Protein AF-A0A965U5K7-F1 (afdb_monomer)

pLDDT: mean 74.15, std 24.69, range [25.06, 98.31]

Nearest PDB structures (foldseek):
  1z82-assembly1_B  TM=9.318E-01  e=1.726E-07  Thermotoga maritima MSB8
  1evy-assembly1_A  TM=9.178E-01  e=1.905E-07  Leishmania mexicana
  1n1e-assembly1_B  TM=9.121E-01  e=2.209E-07  Leishmania mexicana
  4yca-assembly1_B  TM=4.362E-01  e=9.830E-01  Staphylococcus aureus

Sequence (199 aa):
MYMKRFILSFAAALMLFGFSVGAALAQEIVVANGTGFTIQRLGLVDSNAGGNAQDLLGNEIGAAAKNVIGIAAGMLDGLDRTNLKGALMSRGTREIARLIAAMGGNEQSAYGLCHLGDYQATVFSPFSHNRRYGEAVIRHETFDKLAEGCYTVKALLDLGNRYDVELPICATVDAVLYHGAHPMEALDALFTRSLKKEF

Foldseek 3Di:
DPPVVPVVVPVVVVVVPDDDDDPFDFAWAWDFDPVFIDGDGDPGDDPPPPDDPQQVNLQRLLVLLLLLLLLVLLLCVLVVNNVCNVVSLVVSLVLSLVLCVLSVTHSCSSVDPVRVVVSCCSNPPPPNLSSNNSNCLSVVHDDDDDRSSLRSLVVVVVSCVVSVGDRLSSVLSCCSPPVVDDNVVSVVCSVVVVVVVVD

Secondary structure (DSSP, 8-state):
--THHHHHHHHHHHHTTT------PPEEEEEEETTEEEEEEE----TT--S----HHHHHHHHHHHHHHHHHHHHHHHTT-GGGHHHHHHHHHHHHHHHHHHTTS-GGGGGSHHHHHHHHHHHH-TT-HHHHHHHHHHHT----S--THHHHHHHHHHHHHHTT---HHHHHHHHHHHS---HHHHHHHHHHHHHTT--

Radius of gyration: 18.77 Å; Cα contacts (8 Å, |Δi|>4): 271; chains: 1; bounding box: 33×50×56 Å

Solvent-accessible surface area (backbone atoms only — not comparable to full-atom values): 11143 Å² total; per-residue (Å²): 131,78,74,71,66,65,65,62,62,54,65,59,54,57,68,74,68,71,74,77,89,65,89,57,60,71,47,75,42,85,45,72,53,104,88,44,66,45,81,42,72,47,74,71,52,70,84,77,64,77,78,87,73,68,55,59,62,10,43,53,52,38,62,50,46,33,29,35,51,3,23,51,32,8,35,29,49,43,67,73,40,59,81,51,43,64,58,48,52,58,51,50,40,52,43,48,16,53,46,24,40,63,73,72,33,47,36,64,36,36,67,30,77,81,38,48,59,54,36,49,42,25,48,67,38,89,81,23,49,22,12,49,42,20,20,25,62,61,65,73,48,90,74,94,69,82,39,67,18,74,43,40,31,59,52,51,52,53,49,24,63,78,56,74,37,83,46,68,68,48,51,42,49,45,33,41,76,75,64,73,42,56,60,69,60,47,50,49,49,54,61,55,56,48,59,64,75,76,102

Mean predicted aligned error: 11.43 Å

Structure (mmCIF, N/CA/C/O backbone):
data_AF-A0A965U5K7-F1
#
_entry.id   AF-A0A965U5K7-F1
#
loop_
_atom_site.group_PDB
_atom_site.id
_atom_site.type_symbol
_atom_site.label_atom_id
_atom_site.label_alt_id
_atom_site.label_comp_id
_atom_site.label_asym_id
_atom_site.label_entity_id
_atom_site.label_seq_id
_atom_site.pdbx_PDB_ins_code
_atom_site.Cartn_x
_atom_site.Cartn_y
_atom_site.Cartn_z
_atom_site.occupancy
_atom_site.B_iso_or_equiv
_atom_site.auth_seq_id
_atom_site.auth_comp_id
_atom_site.auth_asym_id
_atom_site.auth_atom_id
_atom_site.pdbx_PDB_model_num
ATOM 1 N N . MET A 1 1 ? 1.382 -33.843 15.481 1.00 38.59 1 MET A N 1
ATOM 2 C CA . MET A 1 1 ? 0.820 -34.212 16.805 1.00 38.59 1 MET A CA 1
ATOM 3 C C . MET A 1 1 ? 1.479 -33.487 17.997 1.00 38.59 1 MET A C 1
ATOM 5 O O . MET A 1 1 ? 0.908 -33.517 19.076 1.00 38.59 1 MET A O 1
ATOM 9 N N . TYR A 1 2 ? 2.588 -32.749 17.822 1.00 30.09 2 TYR A N 1
ATOM 10 C CA . TYR A 1 2 ? 3.264 -32.014 18.914 1.00 30.09 2 TYR A CA 1
ATOM 11 C C . TYR A 1 2 ? 2.777 -30.568 19.164 1.00 30.09 2 TYR A C 1
ATOM 13 O O . TYR A 1 2 ? 3.004 -30.030 20.239 1.00 30.09 2 TYR A O 1
ATOM 21 N N . MET A 1 3 ? 2.036 -29.951 18.235 1.00 27.53 3 MET A N 1
ATOM 22 C CA . MET A 1 3 ? 1.636 -28.532 18.334 1.00 27.53 3 MET A CA 1
ATOM 23 C C . MET A 1 3 ? 0.327 -28.290 19.115 1.00 27.53 3 MET A C 1
ATOM 25 O O . MET A 1 3 ? 0.066 -27.185 19.576 1.00 27.53 3 MET A O 1
ATOM 29 N N . LYS A 1 4 ? -0.491 -29.335 19.322 1.00 25.06 4 LYS A N 1
ATOM 30 C CA . LYS A 1 4 ? -1.776 -29.237 20.048 1.00 25.06 4 LYS A CA 1
ATOM 31 C C . LYS A 1 4 ? -1.628 -29.194 21.577 1.00 25.06 4 LYS A C 1
ATOM 33 O O . LYS A 1 4 ? -2.575 -28.827 22.261 1.00 25.06 4 LYS A O 1
ATOM 38 N N . ARG A 1 5 ? -0.457 -29.546 22.122 1.00 26.20 5 ARG A N 1
ATOM 39 C CA . ARG A 1 5 ? -0.224 -29.620 23.576 1.00 26.20 5 ARG A CA 1
ATOM 40 C C . ARG A 1 5 ? 0.236 -28.304 24.213 1.00 26.20 5 ARG A C 1
ATOM 42 O O . ARG A 1 5 ? 0.153 -28.186 25.427 1.00 26.20 5 ARG A O 1
ATOM 49 N N . PHE A 1 6 ? 0.659 -27.317 23.422 1.00 31.86 6 PHE A N 1
ATOM 50 C CA . PHE A 1 6 ? 1.151 -26.039 23.954 1.00 31.86 6 PHE A CA 1
ATOM 51 C C . PHE A 1 6 ? 0.028 -25.010 24.179 1.00 31.86 6 PHE A C 1
ATOM 53 O O . PHE A 1 6 ? 0.088 -24.212 25.106 1.00 31.86 6 PHE A O 1
ATOM 60 N N . ILE A 1 7 ? -1.050 -25.085 23.391 1.00 31.95 7 ILE A N 1
ATOM 61 C CA . ILE A 1 7 ? -2.165 -24.122 23.440 1.00 31.95 7 ILE A CA 1
ATOM 62 C C . ILE A 1 7 ? -3.136 -24.424 24.596 1.00 31.95 7 ILE A C 1
ATOM 64 O O . ILE A 1 7 ? -3.673 -23.505 25.209 1.00 31.95 7 ILE A O 1
ATOM 68 N N . LEU A 1 8 ? -3.315 -25.698 24.969 1.00 27.70 8 LEU A N 1
ATOM 69 C CA . LEU A 1 8 ? -4.207 -26.060 26.080 1.00 27.70 8 LEU A CA 1
ATOM 70 C C . LEU A 1 8 ? -3.644 -25.722 27.472 1.00 27.70 8 LEU A C 1
ATOM 72 O O . LEU A 1 8 ? -4.417 -25.622 28.420 1.00 27.70 8 LEU A O 1
ATOM 76 N N . SER A 1 9 ? -2.329 -25.523 27.614 1.00 32.94 9 SER A N 1
ATOM 77 C CA . SER A 1 9 ? -1.718 -25.309 28.933 1.00 32.94 9 SER A CA 1
ATOM 78 C C . SER A 1 9 ? -1.791 -23.857 29.422 1.00 32.94 9 SER A C 1
ATOM 80 O O . SER A 1 9 ? -1.568 -23.614 30.604 1.00 32.94 9 SER A O 1
ATOM 82 N N . PHE A 1 10 ? -2.116 -22.896 28.550 1.00 37.06 10 PHE A N 1
ATOM 83 C CA . PHE A 1 10 ? -2.095 -21.468 28.895 1.00 37.06 10 PHE A CA 1
ATOM 84 C C . PHE A 1 10 ? -3.482 -20.924 29.275 1.00 37.06 10 PHE A C 1
ATOM 86 O O . PHE A 1 10 ? -3.612 -20.147 30.218 1.00 37.06 10 PHE A O 1
ATOM 93 N N . ALA A 1 11 ? -4.545 -21.411 28.625 1.00 33.91 11 ALA A N 1
ATOM 94 C CA . ALA A 1 11 ? -5.924 -21.041 28.963 1.00 33.91 11 ALA A CA 1
ATOM 95 C C . ALA A 1 11 ? -6.362 -21.574 30.343 1.00 33.91 11 ALA A C 1
ATOM 97 O O . ALA A 1 11 ? -7.100 -20.901 31.060 1.00 33.91 11 ALA A O 1
ATOM 98 N N . ALA A 1 12 ? -5.860 -22.748 30.749 1.00 35.12 12 ALA A N 1
ATOM 99 C CA . ALA A 1 12 ? -6.109 -23.310 32.078 1.00 35.12 12 ALA A CA 1
ATOM 100 C C . ALA A 1 12 ? -5.384 -22.537 33.198 1.00 35.12 12 ALA A C 1
ATOM 102 O O . ALA A 1 12 ? -5.884 -22.472 34.318 1.00 35.12 12 ALA A O 1
ATOM 103 N N . ALA A 1 13 ? -4.242 -21.907 32.893 1.00 37.38 13 ALA A N 1
ATOM 104 C CA . ALA A 1 13 ? -3.494 -21.107 33.858 1.00 37.38 13 ALA A CA 1
ATOM 105 C C . ALA A 1 13 ? -4.212 -19.788 34.189 1.00 37.38 13 ALA A C 1
ATOM 107 O O . ALA A 1 13 ? -4.262 -19.411 35.353 1.00 37.38 13 ALA A O 1
ATOM 108 N N . LEU A 1 14 ? -4.844 -19.124 33.212 1.00 36.91 14 LEU A N 1
ATOM 109 C CA . LEU A 1 14 ? -5.557 -17.861 33.459 1.00 36.91 14 LEU A CA 1
ATOM 110 C C . LEU A 1 14 ? -6.829 -18.019 34.310 1.00 36.91 14 LEU A C 1
ATOM 112 O O . LEU A 1 14 ? -7.155 -17.116 35.077 1.00 36.91 14 LEU A O 1
ATOM 116 N N . MET A 1 15 ? -7.528 -19.158 34.228 1.00 38.34 15 MET A N 1
ATOM 117 C CA . MET A 1 15 ? -8.719 -19.400 35.059 1.00 38.34 15 MET A CA 1
ATOM 118 C C . MET A 1 15 ? -8.376 -19.695 36.528 1.00 38.34 15 MET A C 1
ATOM 120 O O . MET A 1 15 ? -9.198 -19.445 37.405 1.00 38.34 15 MET A O 1
ATOM 124 N N . LEU A 1 16 ? -7.161 -20.177 36.815 1.00 35.53 16 LEU A N 1
ATOM 125 C CA . LEU A 1 16 ? -6.699 -20.471 38.178 1.00 35.53 16 LEU A CA 1
ATOM 126 C C . LEU A 1 16 ? -6.324 -19.213 38.989 1.00 35.53 16 LEU A C 1
ATOM 128 O O . LEU A 1 16 ? -6.221 -19.305 40.209 1.00 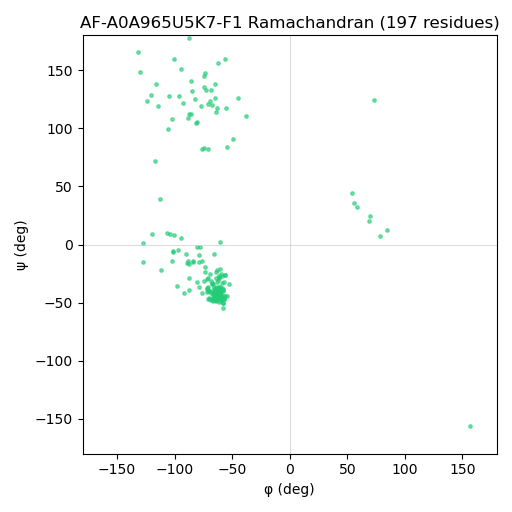35.53 16 LEU A O 1
ATOM 132 N N . PHE A 1 17 ? -6.165 -18.046 38.349 1.00 39.59 17 PHE A N 1
ATOM 133 C CA . PHE A 1 17 ? -5.746 -16.792 39.003 1.00 39.59 17 PHE A CA 1
ATOM 134 C C . PHE A 1 17 ? -6.858 -15.741 39.183 1.00 39.59 17 PHE A C 1
ATOM 136 O O . PHE A 1 17 ? -6.571 -14.618 39.585 1.00 39.59 17 PHE A O 1
ATOM 143 N N . GLY A 1 18 ? -8.128 -16.084 38.945 1.00 29.52 18 GLY A N 1
ATOM 144 C CA . GLY A 1 18 ? -9.259 -15.276 39.429 1.00 29.52 18 GLY A CA 1
ATOM 145 C C . GLY A 1 18 ? -9.467 -13.904 38.768 1.00 29.52 18 GLY A C 1
ATOM 146 O O . GLY A 1 18 ? -10.076 -13.030 39.381 1.00 29.52 18 GLY A O 1
ATOM 147 N N . PHE A 1 19 ? -9.007 -13.693 37.532 1.00 35.12 19 PHE A N 1
ATOM 148 C CA . PHE A 1 19 ? -9.279 -12.447 36.804 1.00 35.12 19 PHE A CA 1
ATOM 149 C C . PHE A 1 19 ? -10.755 -12.355 36.379 1.00 35.12 19 PHE A C 1
ATOM 151 O O . PHE A 1 19 ? -11.262 -13.208 35.649 1.00 35.12 19 PHE A O 1
ATOM 158 N N . SER A 1 20 ? -11.452 -11.308 36.835 1.00 31.72 20 SER A N 1
ATOM 159 C CA . SER A 1 20 ? -12.837 -11.015 36.455 1.00 31.72 20 SER A CA 1
ATOM 160 C C . SER A 1 20 ? -12.914 -10.502 35.015 1.00 31.72 20 SER A C 1
ATOM 162 O O . SER A 1 20 ? -12.167 -9.602 34.634 1.00 31.72 20 SER A O 1
ATOM 164 N N . VAL A 1 21 ? -13.847 -11.042 34.234 1.00 34.78 21 VAL A N 1
ATOM 165 C CA . VAL A 1 21 ? -14.037 -10.741 32.808 1.00 34.78 21 VAL A CA 1
ATOM 166 C C . VAL A 1 21 ? -14.732 -9.382 32.642 1.00 34.78 21 VAL A C 1
ATOM 168 O O . VAL A 1 21 ? -15.946 -9.305 32.480 1.00 34.78 21 VAL A O 1
ATOM 171 N N . GLY A 1 22 ? -13.961 -8.294 32.708 1.00 30.83 22 GLY A N 1
ATOM 172 C CA . GLY A 1 22 ? -14.301 -7.041 32.026 1.00 30.83 22 GLY A CA 1
ATOM 173 C C . GLY A 1 22 ? -14.069 -7.213 30.522 1.00 30.83 22 GLY A C 1
ATOM 174 O O . GLY A 1 22 ? -13.220 -8.014 30.141 1.00 30.83 22 GLY A O 1
ATOM 175 N N . ALA A 1 23 ? -14.857 -6.541 29.677 1.00 32.22 23 ALA A N 1
ATOM 176 C CA . ALA A 1 23 ? -14.958 -6.763 28.228 1.00 32.22 23 ALA A CA 1
ATOM 177 C C . ALA A 1 23 ? -13.608 -6.697 27.481 1.00 32.22 23 ALA A C 1
ATOM 179 O O . ALA A 1 23 ? -13.233 -5.679 26.912 1.00 32.22 23 ALA A O 1
ATOM 180 N N . ALA A 1 24 ? -12.882 -7.806 27.464 1.00 30.53 24 ALA A N 1
ATOM 181 C CA . ALA A 1 24 ? -11.615 -7.923 26.777 1.00 30.53 24 ALA A CA 1
ATOM 182 C C . ALA A 1 24 ? -11.862 -8.285 25.308 1.00 30.53 24 ALA A C 1
ATOM 184 O O . ALA A 1 24 ? -12.331 -9.382 24.990 1.00 30.53 24 ALA A O 1
ATOM 185 N N . LEU A 1 25 ? -11.554 -7.353 24.405 1.00 35.56 25 LEU A N 1
ATOM 186 C CA . LEU A 1 25 ? -11.525 -7.620 22.972 1.00 35.56 25 LEU A CA 1
ATOM 187 C C . LEU A 1 25 ? -10.182 -8.262 22.628 1.00 35.56 25 LEU A C 1
ATOM 189 O O . LEU A 1 25 ? -9.115 -7.749 22.951 1.00 35.56 25 LEU A O 1
ATOM 193 N N . ALA A 1 26 ? -10.235 -9.423 21.991 1.00 37.34 26 ALA A N 1
ATOM 194 C CA . ALA A 1 26 ? -9.045 -10.097 21.511 1.00 37.34 26 ALA A CA 1
ATOM 195 C C . ALA A 1 26 ? -8.558 -9.408 20.223 1.00 37.34 26 ALA A C 1
ATOM 197 O O . ALA A 1 26 ? -9.307 -9.369 19.248 1.00 37.34 26 ALA A O 1
ATOM 198 N N . GLN A 1 27 ? -7.337 -8.864 20.224 1.00 44.91 27 GLN A N 1
ATOM 199 C CA . GLN A 1 27 ? -6.762 -8.155 19.073 1.00 44.91 27 GLN A CA 1
ATOM 200 C C . GLN A 1 27 ? -6.091 -9.136 18.098 1.00 44.91 27 GLN A C 1
ATOM 202 O O . GLN A 1 27 ? -5.463 -10.107 18.520 1.00 44.91 27 GLN A O 1
ATOM 207 N N . GLU A 1 28 ? -6.242 -8.897 16.795 1.00 44.44 28 GLU A N 1
ATOM 208 C CA . GLU A 1 28 ? -5.644 -9.689 15.712 1.00 44.44 28 GLU A CA 1
ATOM 209 C C . GLU A 1 28 ? -4.463 -8.924 15.089 1.00 44.44 28 GLU A C 1
ATOM 211 O O . GLU A 1 28 ? -4.616 -7.770 14.698 1.00 44.44 28 GLU A O 1
ATOM 216 N N . ILE A 1 29 ? -3.297 -9.570 14.985 1.00 47.81 29 ILE A N 1
ATOM 217 C CA . ILE A 1 29 ? -2.052 -9.003 14.442 1.00 47.81 29 ILE A CA 1
ATOM 218 C C . ILE A 1 29 ? -1.653 -9.766 13.183 1.00 47.81 29 ILE A C 1
ATOM 220 O O . ILE A 1 29 ? -1.710 -10.998 13.154 1.00 47.81 29 ILE A O 1
ATOM 224 N N . VAL A 1 30 ? -1.200 -9.048 12.154 1.00 48.22 30 VAL A N 1
ATOM 225 C CA . VAL A 1 30 ? -0.659 -9.643 10.926 1.00 48.22 30 VAL A CA 1
ATOM 226 C C . VAL A 1 30 ? 0.836 -9.895 11.093 1.00 48.22 30 VAL A C 1
ATOM 228 O O . VAL A 1 30 ? 1.640 -8.968 11.060 1.00 48.22 30 VAL A O 1
ATOM 231 N N . VAL A 1 31 ? 1.226 -11.164 11.209 1.00 48.50 31 VAL A N 1
ATOM 232 C CA . VAL A 1 31 ? 2.635 -11.571 11.209 1.00 48.50 31 VAL A CA 1
ATOM 233 C C . VAL A 1 31 ? 2.976 -12.148 9.841 1.00 48.50 31 VAL A C 1
ATOM 235 O O . VAL A 1 31 ? 2.535 -13.248 9.515 1.00 48.50 31 VAL A O 1
ATOM 238 N N . ALA A 1 32 ? 3.758 -11.425 9.039 1.00 41.75 32 ALA A N 1
ATOM 239 C CA . ALA A 1 32 ? 4.332 -11.955 7.803 1.00 41.75 32 ALA A CA 1
ATOM 240 C C . ALA A 1 32 ? 5.637 -12.705 8.115 1.00 41.75 32 ALA A C 1
ATOM 242 O O . ALA A 1 32 ? 6.499 -12.202 8.833 1.00 41.75 32 ALA A O 1
ATOM 243 N N . ASN A 1 33 ? 5.794 -13.914 7.584 1.00 42.31 33 ASN A N 1
ATOM 244 C CA . ASN A 1 33 ? 7.025 -14.695 7.662 1.00 42.31 33 ASN A CA 1
ATOM 245 C C . ASN A 1 33 ? 7.390 -15.246 6.275 1.00 42.31 33 ASN A C 1
ATOM 247 O O . ASN A 1 33 ? 6.583 -15.225 5.351 1.00 42.31 33 ASN A O 1
ATOM 251 N N . GLY A 1 34 ? 8.624 -15.734 6.104 1.00 31.06 34 GLY A N 1
ATOM 252 C CA . GLY A 1 34 ? 9.157 -16.175 4.802 1.00 31.06 34 GLY A CA 1
ATOM 253 C C . GLY A 1 34 ? 8.400 -17.322 4.106 1.00 31.06 34 GLY A C 1
ATOM 254 O O . GLY A 1 34 ? 8.836 -17.771 3.052 1.00 31.06 34 GLY A O 1
ATOM 255 N N . THR A 1 35 ? 7.297 -17.807 4.681 1.00 33.34 35 THR A N 1
ATOM 256 C CA . THR A 1 35 ? 6.426 -18.863 4.147 1.00 33.34 35 THR A CA 1
ATOM 257 C C . THR A 1 35 ? 4.940 -18.472 4.087 1.00 33.34 35 THR A C 1
ATOM 259 O O . THR A 1 35 ? 4.130 -19.299 3.668 1.00 33.34 35 THR A O 1
ATOM 262 N N . GLY A 1 36 ? 4.550 -17.252 4.482 1.00 38.47 36 GLY A N 1
ATOM 263 C CA . GLY A 1 36 ? 3.153 -16.807 4.477 1.00 38.47 36 GLY A CA 1
ATOM 264 C C . GLY A 1 36 ? 2.858 -15.659 5.448 1.00 38.47 36 GLY A C 1
ATOM 265 O O . GLY A 1 36 ? 3.734 -14.885 5.822 1.00 38.47 36 GLY A O 1
ATOM 266 N N . PHE A 1 37 ? 1.598 -15.536 5.865 1.00 42.84 37 PHE A N 1
ATOM 267 C CA . PHE A 1 37 ? 1.209 -14.678 6.982 1.00 42.84 37 PHE A CA 1
ATOM 268 C C . PHE A 1 37 ? 0.333 -15.457 7.961 1.00 42.84 37 PHE A C 1
ATOM 270 O O . PHE A 1 37 ? -0.404 -16.363 7.575 1.00 42.84 37 PHE A O 1
ATOM 277 N N . THR A 1 38 ? 0.425 -15.117 9.242 1.00 41.81 38 THR A N 1
ATOM 278 C CA . THR A 1 38 ? -0.460 -15.634 10.286 1.00 41.81 38 THR A CA 1
ATOM 279 C C . THR A 1 38 ? -1.173 -14.459 10.927 1.00 41.81 38 THR A C 1
ATOM 281 O O . THR A 1 38 ? -0.525 -13.509 11.358 1.00 41.81 38 THR A O 1
ATOM 284 N N . ILE A 1 39 ? -2.501 -14.538 11.008 1.00 47.78 39 ILE A N 1
ATOM 285 C CA . ILE A 1 39 ? -3.275 -13.647 11.867 1.00 47.78 39 ILE A CA 1
ATOM 286 C C . ILE A 1 39 ? -3.204 -14.239 13.273 1.00 47.78 3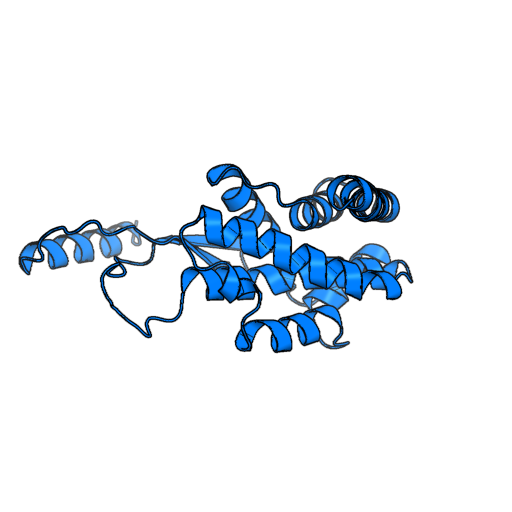9 ILE A C 1
ATOM 288 O O . ILE A 1 39 ? -3.791 -15.289 13.545 1.00 47.78 39 ILE A O 1
ATOM 292 N N . GLN A 1 40 ? -2.405 -13.627 14.144 1.00 46.53 40 GLN A N 1
ATOM 293 C CA . GLN A 1 40 ? -2.266 -14.062 15.528 1.00 46.53 40 GLN A CA 1
ATOM 294 C C . GLN A 1 40 ? -3.177 -13.240 16.424 1.00 46.53 40 GLN A C 1
ATOM 296 O O . GLN A 1 40 ? -3.141 -12.014 16.420 1.00 46.53 40 GLN A O 1
ATOM 301 N N . ARG A 1 41 ? -3.984 -13.940 17.221 1.00 41.59 41 ARG A N 1
ATOM 302 C CA . ARG A 1 41 ? -4.795 -13.325 18.263 1.00 41.59 41 ARG A CA 1
ATOM 303 C C . ARG A 1 41 ? -3.898 -13.077 19.473 1.00 41.59 41 ARG A C 1
ATOM 305 O O . ARG A 1 41 ? -3.527 -14.040 20.148 1.00 41.59 41 ARG A O 1
ATOM 312 N N . LEU A 1 42 ? -3.505 -11.830 19.719 1.00 40.75 42 LEU A N 1
ATOM 313 C CA . LEU A 1 42 ? -2.760 -11.500 20.930 1.00 40.75 42 LEU A CA 1
ATOM 314 C C . LEU A 1 42 ? -3.725 -11.512 22.125 1.00 40.75 42 LEU A C 1
ATOM 316 O O . LEU A 1 42 ? -4.914 -11.205 21.996 1.00 40.75 42 LEU A O 1
ATOM 320 N N . GLY A 1 43 ? -3.222 -11.954 23.278 1.00 39.12 43 GLY A N 1
ATOM 321 C CA . GLY A 1 43 ? -3.990 -12.025 24.519 1.00 39.12 43 GLY A CA 1
ATOM 322 C C . GLY A 1 43 ? -4.597 -10.677 24.917 1.00 39.12 43 GLY A C 1
ATOM 323 O O . GLY A 1 43 ? -4.152 -9.628 24.466 1.00 39.12 43 GLY A O 1
ATOM 324 N N . LEU A 1 44 ? -5.628 -10.757 25.761 1.00 35.94 44 LEU A N 1
ATOM 325 C CA . LEU A 1 44 ? -6.446 -9.658 26.281 1.00 35.94 44 LEU A CA 1
ATOM 326 C C . LEU A 1 44 ? -5.606 -8.400 26.571 1.00 35.94 44 LEU A C 1
ATOM 328 O O . LEU A 1 44 ? -4.813 -8.394 27.511 1.00 35.94 44 LEU A O 1
ATOM 332 N N . VAL A 1 45 ? -5.794 -7.344 25.779 1.00 42.72 45 VAL A N 1
ATOM 333 C CA . VAL A 1 45 ? -5.286 -6.008 26.110 1.00 42.72 45 VAL A CA 1
ATOM 334 C C . VAL A 1 45 ? -6.410 -5.284 26.838 1.00 42.72 45 VAL A C 1
ATOM 336 O O . VAL A 1 45 ? -7.527 -5.188 26.328 1.00 42.72 45 VAL A O 1
ATOM 339 N N . ASP A 1 46 ? -6.137 -4.854 28.068 1.00 39.06 46 ASP A N 1
ATOM 340 C CA . ASP A 1 46 ? -7.115 -4.197 28.931 1.00 39.06 46 ASP A CA 1
ATOM 341 C C . ASP A 1 46 ? -7.550 -2.861 28.309 1.00 39.06 46 ASP A C 1
ATOM 343 O O . ASP A 1 46 ? -6.758 -1.924 28.187 1.00 39.06 46 ASP A O 1
ATOM 347 N N . SER A 1 47 ? -8.821 -2.770 27.915 1.00 42.25 47 SER A N 1
ATOM 348 C CA . SER A 1 47 ? -9.423 -1.563 27.340 1.00 42.25 47 SER A CA 1
ATOM 349 C C . SER A 1 47 ? -9.494 -0.393 28.331 1.00 42.25 47 SER A C 1
ATOM 351 O O . SER A 1 47 ? -9.843 0.715 27.933 1.00 42.25 47 SER A O 1
ATOM 353 N N . ASN A 1 48 ? -9.172 -0.625 29.612 1.00 39.56 48 ASN A N 1
ATOM 354 C CA . ASN A 1 48 ? -9.204 0.374 30.681 1.00 39.56 48 ASN A CA 1
ATOM 355 C C . ASN A 1 48 ? -7.820 0.902 31.099 1.00 39.56 48 ASN A C 1
ATOM 357 O O . ASN A 1 48 ? -7.731 1.648 32.078 1.00 39.56 48 ASN A O 1
ATOM 361 N N . ALA A 1 49 ? -6.741 0.576 30.379 1.00 43.59 49 ALA A N 1
ATOM 362 C CA . ALA A 1 49 ? -5.438 1.200 30.605 1.00 43.59 49 ALA A CA 1
ATOM 363 C C . ALA A 1 49 ? -5.457 2.663 30.116 1.00 43.59 49 ALA A C 1
ATOM 365 O O . ALA A 1 49 ? -5.063 2.986 28.996 1.00 43.59 49 ALA A O 1
ATOM 366 N N . GLY A 1 50 ? -5.971 3.560 30.959 1.00 36.00 50 GLY A N 1
ATOM 367 C CA . GLY A 1 50 ? -5.951 4.997 30.723 1.00 36.00 50 GLY A CA 1
ATOM 368 C C . GLY A 1 50 ? -4.527 5.5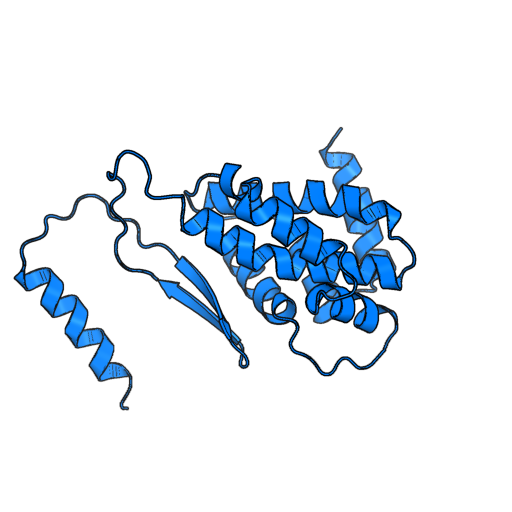00 30.481 1.00 36.00 50 GLY A C 1
ATOM 369 O O . GLY A 1 50 ? -3.691 5.433 31.373 1.00 36.00 50 GLY A O 1
ATOM 370 N N . GLY A 1 51 ? -4.286 6.036 29.282 1.00 39.38 51 GLY A N 1
ATOM 371 C CA . GLY A 1 51 ? -3.060 6.743 28.906 1.00 39.38 51 GLY A CA 1
ATOM 372 C C . GLY A 1 51 ? -1.833 5.842 28.697 1.00 39.38 51 GLY A C 1
ATOM 373 O O . GLY A 1 51 ? -1.375 5.159 29.601 1.00 39.38 51 GLY A O 1
ATOM 374 N N . ASN A 1 52 ? -1.226 5.931 27.510 1.00 38.28 52 ASN A N 1
ATOM 375 C CA . ASN A 1 52 ? 0.114 5.413 27.167 1.00 38.28 52 ASN A CA 1
ATOM 376 C C . ASN A 1 52 ? 0.292 3.911 26.878 1.00 38.28 52 ASN A C 1
ATOM 378 O O . ASN A 1 52 ? 1.417 3.504 26.593 1.00 38.28 52 ASN A O 1
ATOM 382 N N . ALA A 1 53 ? -0.768 3.106 26.798 1.00 46.25 53 ALA A N 1
ATOM 383 C CA . ALA A 1 53 ? -0.733 1.935 25.920 1.00 46.25 53 ALA A CA 1
ATOM 384 C C . ALA A 1 53 ? -0.881 2.451 24.476 1.00 46.25 53 ALA A C 1
ATOM 386 O O . ALA A 1 53 ? -1.993 2.581 23.971 1.00 46.25 53 ALA A O 1
ATOM 387 N N . GLN A 1 54 ? 0.229 2.892 23.867 1.00 59.47 54 GLN A N 1
ATOM 388 C CA . GLN A 1 54 ? 0.280 3.311 22.459 1.00 59.47 54 GLN A CA 1
ATOM 389 C C . GLN A 1 54 ? -0.474 2.292 21.618 1.00 59.47 54 GLN A C 1
ATOM 391 O O . GLN A 1 54 ? -0.182 1.112 21.740 1.00 59.47 54 GLN A O 1
ATOM 396 N N . ASP A 1 55 ? -1.440 2.746 20.823 1.00 72.44 55 ASP A N 1
ATOM 397 C CA . ASP A 1 55 ? -2.326 1.910 20.014 1.00 72.44 55 ASP A CA 1
ATOM 398 C C . ASP A 1 55 ? -1.540 0.869 19.194 1.00 72.44 55 ASP A C 1
ATOM 400 O O . ASP A 1 55 ? -1.063 1.138 18.090 1.00 72.44 55 ASP A O 1
ATOM 404 N N . LEU A 1 56 ? -1.351 -0.314 19.789 1.00 75.81 56 LEU A N 1
ATOM 405 C CA . LEU A 1 56 ? -0.503 -1.377 19.257 1.00 75.81 56 LEU A CA 1
ATOM 406 C C . LEU A 1 56 ? -1.085 -1.893 17.946 1.00 75.81 56 LEU A C 1
ATOM 408 O O . LEU A 1 56 ? -0.351 -2.044 16.975 1.00 75.81 56 LEU A O 1
ATOM 412 N N . LEU A 1 57 ? -2.412 -2.047 17.902 1.00 81.12 57 LEU A N 1
ATOM 413 C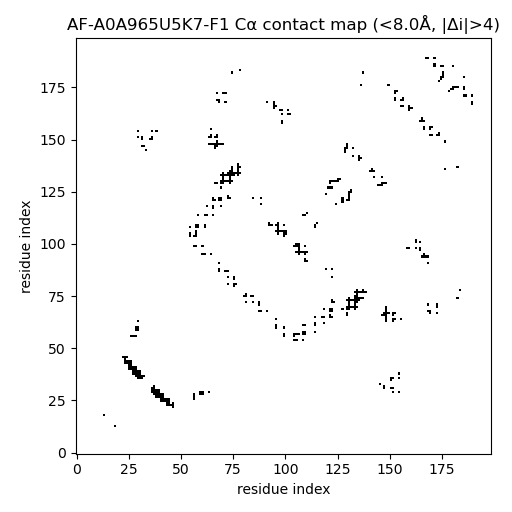 CA . LEU A 1 57 ? -3.146 -2.449 16.710 1.00 81.12 57 LEU A CA 1
ATOM 414 C C . LEU A 1 57 ? -2.889 -1.474 15.563 1.00 81.12 57 LEU A C 1
ATOM 416 O O . LEU A 1 57 ? -2.449 -1.887 14.490 1.00 81.12 57 LEU A O 1
ATOM 420 N N . GLY A 1 58 ? -3.126 -0.177 15.780 1.00 80.94 58 GLY A N 1
ATOM 421 C CA . GLY A 1 58 ? -2.901 0.820 14.738 1.00 80.94 58 GLY A CA 1
ATOM 422 C C . GLY A 1 58 ? -1.443 0.877 14.288 1.00 80.94 58 GLY A C 1
ATOM 423 O O . GLY A 1 58 ? -1.167 1.013 13.094 1.00 80.94 58 GLY A O 1
ATOM 424 N N . ASN A 1 59 ? -0.506 0.699 15.220 1.00 80.88 59 ASN A N 1
ATOM 425 C CA . ASN A 1 59 ? 0.914 0.669 14.904 1.00 80.88 59 ASN A CA 1
ATOM 426 C C . ASN A 1 59 ? 1.320 -0.540 14.055 1.00 80.88 59 ASN A C 1
ATOM 428 O O . ASN A 1 59 ? 2.057 -0.383 13.086 1.00 80.88 59 ASN A O 1
ATOM 432 N N . GLU A 1 60 ? 0.855 -1.740 14.379 1.00 81.19 60 GLU A N 1
ATOM 433 C CA . GLU A 1 60 ? 1.221 -2.952 13.643 1.00 81.19 60 GLU A CA 1
ATOM 434 C C . GLU A 1 60 ? 0.568 -3.001 12.264 1.00 81.19 60 GLU A C 1
ATOM 436 O O . GLU A 1 60 ? 1.234 -3.327 11.278 1.00 81.19 60 GLU A O 1
ATOM 441 N N . ILE A 1 61 ? -0.703 -2.599 12.163 1.00 84.44 61 ILE A N 1
ATOM 442 C CA . ILE A 1 61 ? -1.391 -2.484 10.875 1.00 84.44 61 ILE A CA 1
ATOM 443 C C . ILE A 1 61 ? -0.708 -1.427 9.997 1.00 84.44 61 ILE A C 1
ATOM 445 O O . ILE A 1 61 ? -0.441 -1.694 8.825 1.00 84.44 61 ILE A O 1
ATOM 449 N N . GLY A 1 62 ? -0.355 -0.263 10.555 1.00 84.62 62 GLY A N 1
ATOM 450 C CA . GLY A 1 62 ? 0.398 0.776 9.847 1.00 84.62 62 GLY A CA 1
ATOM 451 C C . GLY A 1 62 ? 1.768 0.293 9.359 1.00 84.62 62 GLY A C 1
ATOM 452 O O . GLY A 1 62 ? 2.103 0.448 8.178 1.00 84.62 62 GLY A O 1
ATOM 453 N N . ALA A 1 63 ? 2.531 -0.362 10.240 1.00 83.44 63 ALA A N 1
ATOM 454 C CA . ALA A 1 63 ? 3.852 -0.904 9.929 1.00 83.44 63 ALA A CA 1
ATOM 455 C C . ALA A 1 63 ? 3.800 -1.985 8.847 1.00 83.44 63 ALA A C 1
ATOM 457 O O . ALA A 1 63 ? 4.658 -2.003 7.968 1.00 83.44 63 ALA A O 1
ATOM 458 N N . ALA A 1 64 ? 2.804 -2.869 8.882 1.00 83.81 64 ALA A N 1
ATOM 459 C CA . ALA A 1 64 ? 2.622 -3.883 7.854 1.00 83.81 64 ALA A CA 1
ATOM 460 C C . ALA A 1 64 ? 2.206 -3.231 6.526 1.00 83.81 64 ALA A C 1
ATOM 462 O O . ALA A 1 64 ? 2.806 -3.479 5.476 1.00 83.81 64 ALA A O 1
ATOM 463 N N . ALA A 1 65 ? 1.218 -2.337 6.560 1.00 89.38 65 ALA A N 1
ATOM 464 C CA . ALA A 1 65 ? 0.670 -1.731 5.358 1.00 89.38 65 ALA A CA 1
ATOM 465 C C . ALA A 1 65 ? 1.675 -0.895 4.566 1.00 89.38 65 ALA A C 1
ATOM 467 O O . ALA A 1 65 ? 1.607 -0.894 3.335 1.00 89.38 65 ALA A O 1
ATOM 468 N N . LYS A 1 66 ? 2.663 -0.262 5.219 1.00 89.44 66 LYS A N 1
ATOM 469 C CA . LYS A 1 66 ? 3.724 0.485 4.519 1.00 89.44 66 LYS A CA 1
ATOM 470 C C . LYS A 1 66 ? 4.414 -0.350 3.438 1.00 89.44 66 LYS A C 1
ATOM 472 O O . LYS A 1 66 ? 4.775 0.186 2.394 1.00 89.44 66 LYS A O 1
ATOM 477 N N . ASN A 1 67 ? 4.558 -1.659 3.656 1.00 90.50 67 ASN A N 1
ATOM 478 C CA . ASN A 1 67 ? 5.203 -2.564 2.711 1.00 90.50 67 ASN A CA 1
ATOM 479 C C . ASN A 1 67 ? 4.388 -2.701 1.418 1.00 90.50 67 ASN A C 1
ATOM 481 O O . ASN A 1 67 ? 4.951 -2.621 0.329 1.00 90.50 67 ASN A O 1
ATOM 485 N N . VAL A 1 68 ? 3.062 -2.830 1.518 1.00 94.75 68 VAL A N 1
ATOM 486 C CA . VAL A 1 68 ? 2.159 -2.894 0.352 1.00 94.75 68 VAL A CA 1
ATOM 487 C C . VAL A 1 68 ? 2.168 -1.572 -0.412 1.00 94.75 68 VAL A C 1
ATOM 489 O O . VAL A 1 68 ? 2.266 -1.552 -1.638 1.00 94.75 68 VAL A O 1
ATOM 492 N N . ILE A 1 69 ? 2.153 -0.454 0.313 1.00 95.44 69 ILE A N 1
ATOM 493 C CA . ILE A 1 69 ? 2.225 0.884 -0.285 1.00 95.44 69 ILE A CA 1
ATOM 494 C C . ILE A 1 69 ? 3.589 1.109 -0.951 1.00 95.44 69 ILE A C 1
ATOM 496 O O . ILE A 1 69 ? 3.666 1.721 -2.013 1.00 95.44 69 ILE A O 1
ATOM 500 N N . GLY A 1 70 ? 4.657 0.540 -0.388 1.00 95.94 70 GLY A N 1
ATOM 501 C CA . GLY A 1 70 ? 5.972 0.459 -1.013 1.00 95.94 70 GLY A CA 1
ATOM 502 C C . GLY A 1 70 ? 5.929 -0.239 -2.368 1.00 95.94 70 GLY A C 1
ATOM 503 O O . GLY A 1 70 ? 6.453 0.305 -3.334 1.00 95.94 70 GLY A O 1
ATOM 504 N N . ILE A 1 71 ? 5.260 -1.393 -2.470 1.00 98.06 71 ILE A N 1
ATOM 505 C CA . ILE A 1 71 ? 5.079 -2.096 -3.752 1.00 98.06 71 ILE A CA 1
ATOM 506 C C . ILE A 1 71 ? 4.335 -1.210 -4.754 1.00 98.06 71 ILE A C 1
ATOM 508 O O . ILE A 1 71 ? 4.818 -1.029 -5.869 1.00 98.06 71 ILE A O 1
ATOM 512 N N . ALA A 1 72 ? 3.217 -0.597 -4.356 1.00 97.81 72 ALA A N 1
ATOM 513 C CA . ALA A 1 72 ? 2.481 0.323 -5.226 1.00 97.81 72 ALA A CA 1
ATOM 514 C C . ALA A 1 72 ? 3.357 1.501 -5.698 1.00 97.81 72 ALA A C 1
ATOM 516 O O . ALA A 1 72 ? 3.318 1.887 -6.865 1.00 97.81 72 ALA A O 1
ATOM 517 N N . ALA A 1 73 ? 4.197 2.047 -4.814 1.00 97.81 73 ALA A N 1
ATOM 518 C CA . ALA A 1 73 ? 5.140 3.108 -5.152 1.00 97.81 73 ALA A CA 1
ATOM 519 C C . ALA A 1 73 ? 6.207 2.637 -6.150 1.00 97.81 73 ALA A C 1
ATOM 521 O O . ALA A 1 73 ? 6.575 3.382 -7.054 1.00 97.81 73 ALA A O 1
ATOM 522 N N . GLY A 1 74 ? 6.680 1.402 -6.000 1.00 98.06 74 GLY A N 1
ATOM 523 C CA . GLY A 1 74 ? 7.561 0.744 -6.956 1.00 98.06 74 GLY A C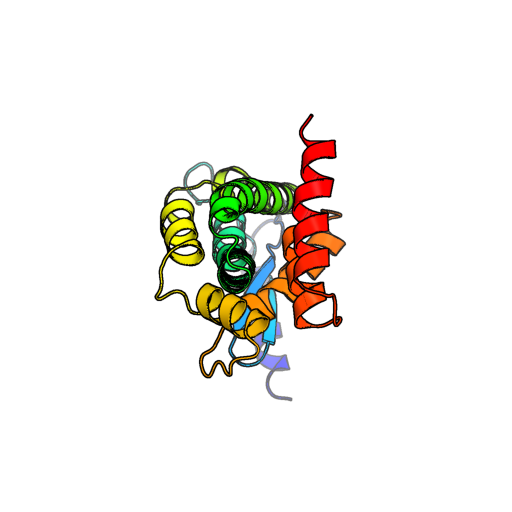A 1
ATOM 524 C C . GLY A 1 74 ? 6.934 0.593 -8.331 1.00 98.06 74 GLY A C 1
ATOM 525 O O . GLY A 1 74 ? 7.560 0.913 -9.335 1.00 98.06 74 GLY A O 1
ATOM 526 N N . MET A 1 75 ? 5.671 0.169 -8.380 1.00 98.31 75 MET A N 1
ATOM 527 C CA . MET A 1 75 ? 4.950 0.043 -9.643 1.00 98.31 75 MET A CA 1
ATOM 528 C C . MET A 1 75 ? 4.829 1.395 -10.362 1.00 98.31 75 MET A C 1
ATOM 530 O O . MET A 1 75 ? 4.987 1.473 -11.577 1.00 98.31 75 MET A O 1
ATOM 534 N N . LEU A 1 76 ? 4.618 2.485 -9.616 1.00 98.00 76 LEU A N 1
ATOM 535 C CA . LEU A 1 76 ? 4.650 3.832 -10.187 1.00 98.00 76 LEU A CA 1
ATOM 536 C C . LEU A 1 76 ? 6.026 4.202 -10.752 1.00 98.00 76 LEU A C 1
ATOM 538 O O . LEU A 1 76 ? 6.075 4.820 -11.810 1.00 98.00 76 LEU A O 1
ATOM 542 N N . ASP A 1 77 ? 7.123 3.825 -10.090 1.00 97.88 77 ASP A N 1
ATOM 543 C CA . ASP A 1 77 ? 8.475 4.059 -10.622 1.00 97.88 77 ASP A CA 1
ATOM 544 C C . ASP A 1 77 ? 8.735 3.262 -11.898 1.00 97.88 77 ASP A C 1
ATOM 546 O O . ASP A 1 77 ? 9.294 3.795 -12.849 1.00 97.88 77 ASP A O 1
ATOM 550 N N . GLY A 1 78 ? 8.309 1.999 -11.945 1.00 97.25 78 GLY A N 1
ATOM 551 C CA . GLY A 1 78 ? 8.474 1.166 -13.136 1.00 97.25 78 GLY A CA 1
ATOM 552 C C . GLY A 1 78 ? 7.695 1.682 -14.351 1.00 97.25 78 GLY A C 1
ATOM 553 O O . GLY A 1 78 ? 8.069 1.380 -15.478 1.00 97.25 78 GLY A O 1
ATOM 554 N N . LEU A 1 79 ? 6.635 2.466 -14.121 1.00 96.69 79 LEU A N 1
ATOM 555 C CA . LEU A 1 79 ? 5.840 3.142 -15.153 1.00 96.69 79 LEU A CA 1
ATOM 556 C C . LEU A 1 79 ? 6.289 4.589 -15.430 1.00 96.69 79 LEU A C 1
ATOM 558 O O . LEU A 1 79 ? 5.590 5.299 -16.151 1.00 96.69 79 LEU A O 1
ATOM 562 N N . ASP A 1 80 ? 7.385 5.053 -14.823 1.00 96.44 80 ASP A N 1
ATOM 563 C CA . ASP A 1 80 ? 7.869 6.439 -14.900 1.00 96.44 80 ASP A CA 1
ATOM 564 C C . ASP A 1 80 ? 6.847 7.493 -14.407 1.00 96.44 80 ASP A C 1
ATOM 566 O O . ASP A 1 80 ? 6.805 8.637 -14.863 1.00 96.44 80 ASP A O 1
ATOM 570 N N . ARG A 1 81 ? 6.010 7.129 -13.424 1.00 95.38 81 ARG A N 1
ATOM 571 C CA . ARG A 1 81 ? 4.951 7.973 -12.828 1.00 95.38 81 ARG A CA 1
ATOM 572 C C . ARG A 1 81 ? 5.232 8.347 -11.373 1.00 95.38 81 ARG A C 1
ATOM 574 O O . ARG A 1 81 ? 4.335 8.388 -10.526 1.00 95.38 81 ARG A O 1
ATOM 581 N N . THR A 1 82 ? 6.490 8.641 -11.055 1.00 93.69 82 THR A N 1
ATOM 582 C CA . THR A 1 82 ? 6.943 8.966 -9.690 1.00 93.69 82 THR A CA 1
ATOM 583 C C . THR A 1 82 ? 6.222 10.185 -9.090 1.00 93.69 82 THR A C 1
ATOM 585 O O . THR A 1 82 ? 6.040 10.259 -7.874 1.00 93.69 82 THR A O 1
ATOM 588 N N . ASN A 1 83 ? 5.731 11.115 -9.917 1.00 93.38 83 ASN A N 1
ATOM 589 C CA . ASN A 1 83 ? 4.927 12.265 -9.481 1.00 93.38 83 ASN A CA 1
ATOM 590 C C . ASN A 1 83 ? 3.620 11.868 -8.763 1.00 93.38 83 ASN A C 1
ATOM 592 O O . ASN A 1 83 ? 3.129 12.629 -7.929 1.00 93.38 83 ASN A O 1
ATOM 596 N N . LEU A 1 84 ? 3.075 10.674 -9.023 1.00 94.88 84 LEU A N 1
ATOM 597 C CA . LEU A 1 84 ? 1.863 10.177 -8.362 1.00 94.88 84 LEU A CA 1
ATOM 598 C C . LEU A 1 84 ? 2.116 9.632 -6.948 1.00 94.88 84 LEU A C 1
ATOM 600 O O . LEU A 1 84 ? 1.160 9.399 -6.208 1.00 94.88 84 LEU A O 1
ATOM 604 N N . LYS A 1 85 ? 3.375 9.474 -6.518 1.00 94.12 85 LYS A N 1
ATOM 605 C CA . LYS A 1 85 ? 3.695 8.935 -5.185 1.00 94.12 85 LYS A CA 1
ATOM 606 C C . LYS A 1 85 ? 3.196 9.794 -4.031 1.00 94.12 85 LYS A C 1
ATOM 608 O O . LYS A 1 85 ? 2.825 9.248 -2.998 1.00 94.12 85 LYS A O 1
ATOM 613 N N . GLY A 1 86 ? 3.151 11.117 -4.192 1.00 90.94 86 GLY A N 1
ATOM 614 C CA . GLY A 1 86 ? 2.573 12.002 -3.175 1.00 90.94 86 GLY A CA 1
ATOM 615 C C . GLY A 1 86 ? 1.081 11.721 -2.959 1.00 90.94 86 GLY A C 1
ATOM 616 O O . GLY A 1 86 ? 0.631 11.568 -1.823 1.00 90.94 86 GLY A O 1
ATOM 617 N N . ALA A 1 87 ? 0.334 11.560 -4.056 1.00 92.00 87 ALA A N 1
ATOM 618 C CA . ALA A 1 87 ? -1.077 11.183 -4.010 1.00 92.00 87 ALA A CA 1
ATOM 619 C C . ALA A 1 87 ? -1.269 9.760 -3.459 1.00 92.00 87 ALA A C 1
ATOM 621 O O . ALA A 1 87 ? -2.164 9.540 -2.645 1.00 92.00 87 ALA A O 1
ATOM 622 N N . LEU A 1 88 ? -0.405 8.813 -3.850 1.00 93.69 88 LEU A N 1
ATOM 623 C CA . LEU A 1 88 ? -0.397 7.456 -3.299 1.00 93.69 88 LEU A CA 1
ATOM 624 C C . LEU A 1 88 ? -0.221 7.473 -1.780 1.00 93.69 88 LEU A C 1
ATOM 626 O O . LEU A 1 88 ? -0.965 6.798 -1.082 1.00 93.69 88 LEU A O 1
ATOM 630 N N . MET A 1 89 ? 0.737 8.253 -1.275 1.00 89.75 89 MET A N 1
ATOM 631 C CA . MET A 1 89 ? 1.046 8.334 0.150 1.00 89.75 89 MET A CA 1
ATOM 632 C C . MET A 1 89 ? -0.158 8.848 0.945 1.00 89.75 89 MET A C 1
ATOM 634 O O . MET A 1 89 ? -0.578 8.207 1.900 1.00 89.75 89 MET A O 1
ATOM 638 N N . SER A 1 90 ? -0.770 9.952 0.504 1.00 88.69 90 SER A N 1
ATOM 639 C CA . SER A 1 90 ? -1.955 10.517 1.161 1.00 88.69 90 SER A CA 1
ATOM 640 C C . SER A 1 90 ? -3.141 9.541 1.169 1.00 88.69 90 SER A C 1
ATOM 642 O O . SER A 1 90 ? -3.772 9.326 2.208 1.00 88.69 90 SER A O 1
ATOM 644 N N . ARG A 1 91 ? -3.420 8.901 0.027 1.00 90.94 91 ARG A N 1
ATOM 645 C CA . ARG A 1 91 ? -4.536 7.954 -0.113 1.00 90.94 91 ARG A CA 1
ATOM 646 C C . ARG A 1 91 ? -4.294 6.659 0.650 1.00 90.94 91 ARG A C 1
ATOM 648 O O . ARG A 1 91 ? -5.211 6.165 1.298 1.00 90.94 91 ARG A O 1
ATOM 655 N N . GLY A 1 92 ? -3.063 6.155 0.614 1.00 92.56 92 GLY A N 1
ATOM 656 C CA . GLY A 1 92 ? -2.617 4.980 1.353 1.00 92.56 92 GLY A CA 1
ATOM 657 C C . GLY A 1 92 ? -2.819 5.158 2.846 1.00 92.56 92 GLY A C 1
ATOM 658 O O . GLY A 1 92 ? -3.465 4.326 3.474 1.00 92.56 92 GLY A O 1
ATOM 659 N N . THR A 1 93 ? -2.363 6.275 3.414 1.00 90.25 93 THR A N 1
ATOM 660 C CA . THR A 1 93 ? -2.560 6.536 4.842 1.00 90.25 93 THR A CA 1
ATOM 661 C C . THR A 1 93 ? -4.042 6.597 5.206 1.00 90.25 93 THR A C 1
ATOM 663 O O . THR A 1 93 ? -4.446 6.004 6.203 1.00 90.25 93 THR A O 1
ATOM 666 N N . ARG A 1 94 ? -4.881 7.230 4.376 1.00 91.56 94 ARG A N 1
ATOM 667 C CA . ARG A 1 94 ? -6.332 7.295 4.612 1.00 91.56 94 ARG A CA 1
ATOM 668 C C . ARG A 1 94 ? -7.014 5.928 4.530 1.00 91.56 94 ARG A C 1
ATOM 670 O O . ARG A 1 94 ? -7.920 5.651 5.309 1.00 91.56 94 ARG A O 1
ATOM 677 N N . GLU A 1 95 ? -6.612 5.091 3.581 1.00 92.81 95 GLU A N 1
ATOM 678 C CA . GLU A 1 95 ? -7.114 3.723 3.432 1.00 92.81 95 GLU A CA 1
ATOM 679 C C . GLU A 1 95 ? -6.836 2.889 4.687 1.00 92.81 95 GLU A C 1
ATOM 681 O O . GLU A 1 95 ? -7.747 2.265 5.230 1.00 92.81 95 GLU A O 1
ATOM 686 N N . ILE A 1 96 ? -5.609 2.971 5.200 1.00 92.44 96 ILE A N 1
ATOM 687 C CA . ILE A 1 96 ? -5.183 2.244 6.398 1.00 92.44 96 ILE A CA 1
ATOM 688 C C . ILE A 1 96 ? -5.806 2.818 7.672 1.00 92.44 96 ILE A C 1
ATOM 690 O O . ILE A 1 96 ? -6.230 2.057 8.537 1.00 92.44 96 ILE A O 1
ATOM 694 N N . ALA A 1 97 ? -5.952 4.139 7.766 1.00 91.88 97 ALA A N 1
ATOM 695 C CA . ALA A 1 97 ? -6.649 4.799 8.867 1.00 91.88 97 ALA A CA 1
ATOM 696 C C . ALA A 1 97 ? -8.091 4.283 9.030 1.00 91.88 97 ALA A C 1
ATOM 698 O O . ALA A 1 97 ? -8.499 3.949 10.142 1.00 91.88 97 ALA A O 1
ATOM 699 N N . ARG A 1 98 ? -8.838 4.130 7.922 1.00 94.31 98 ARG A N 1
ATOM 700 C CA . ARG A 1 98 ? -10.201 3.565 7.948 1.00 94.31 98 ARG A CA 1
ATOM 701 C C . ARG A 1 98 ? -10.227 2.122 8.441 1.00 94.31 98 ARG A C 1
ATOM 703 O O . ARG A 1 98 ? -11.129 1.764 9.190 1.00 94.31 98 ARG A O 1
ATOM 710 N N . LEU A 1 99 ? -9.254 1.310 8.026 1.00 89.88 99 LEU A N 1
ATOM 711 C CA . LEU A 1 99 ? -9.145 -0.072 8.489 1.00 89.88 99 LEU A CA 1
ATOM 712 C C . LEU A 1 99 ? -8.880 -0.126 9.996 1.00 89.88 99 LEU A C 1
ATOM 714 O O . LEU A 1 99 ? -9.582 -0.830 10.712 1.00 89.88 99 LEU A O 1
ATOM 718 N N . ILE A 1 100 ? -7.922 0.666 10.483 1.00 88.31 100 ILE A N 1
ATOM 719 C CA . ILE A 1 100 ? -7.587 0.742 11.910 1.00 88.31 100 ILE A CA 1
ATOM 720 C C . ILE A 1 100 ? -8.809 1.164 12.733 1.00 88.31 100 ILE A C 1
ATOM 722 O O . ILE A 1 100 ? -9.116 0.513 13.730 1.00 88.31 100 ILE A O 1
ATOM 726 N N . ALA A 1 101 ? -9.543 2.191 12.292 1.00 88.88 101 ALA A N 1
ATOM 727 C CA . ALA A 1 101 ? -10.774 2.625 12.953 1.00 88.88 101 ALA A CA 1
ATOM 728 C C . ALA A 1 101 ? -11.832 1.512 13.005 1.00 88.88 101 ALA A C 1
ATOM 730 O O . ALA A 1 101 ? -12.409 1.259 14.062 1.00 88.88 101 ALA A O 1
ATOM 731 N N . ALA A 1 102 ? -12.067 0.814 11.888 1.00 86.62 102 ALA A N 1
ATOM 732 C CA . ALA A 1 102 ? -13.037 -0.281 11.825 1.00 86.62 102 ALA A CA 1
ATOM 733 C C . ALA A 1 102 ? -12.651 -1.471 12.723 1.00 86.62 102 ALA A C 1
ATOM 735 O O . ALA A 1 102 ? -13.520 -2.163 13.250 1.00 86.62 102 ALA A O 1
ATOM 736 N N . MET A 1 103 ? -11.351 -1.674 12.947 1.00 84.25 103 MET A N 1
ATOM 737 C CA . MET A 1 103 ? -10.804 -2.679 13.861 1.00 84.25 103 MET A CA 1
ATOM 738 C C . MET A 1 103 ? -10.822 -2.246 15.340 1.00 84.25 103 MET A C 1
ATOM 740 O O . MET A 1 103 ? -10.432 -3.027 16.208 1.00 84.25 103 MET A O 1
ATOM 744 N N . GLY A 1 104 ? -11.280 -1.025 15.643 1.00 81.88 104 GLY A N 1
ATOM 745 C CA . GLY A 1 104 ? -11.345 -0.471 16.999 1.00 81.88 104 GLY A CA 1
ATOM 746 C C . GLY A 1 104 ? -10.046 0.177 17.494 1.00 81.88 104 GLY A C 1
ATOM 747 O O . GLY A 1 104 ? -9.927 0.444 18.688 1.00 81.88 104 GLY A O 1
ATOM 748 N N . GLY A 1 105 ? -9.075 0.414 16.606 1.00 84.00 105 GLY A N 1
ATOM 749 C CA . GLY A 1 105 ? -7.851 1.162 16.902 1.00 84.00 105 GLY A CA 1
ATOM 750 C C . GLY A 1 105 ? -8.002 2.673 16.708 1.00 84.00 105 GLY A C 1
ATOM 751 O O . GLY A 1 105 ? -9.040 3.178 16.275 1.00 84.00 105 GLY A O 1
ATOM 752 N N . ASN A 1 106 ? -6.934 3.413 16.999 1.00 84.56 106 ASN A N 1
ATOM 753 C CA . ASN A 1 106 ? -6.860 4.851 16.770 1.00 84.56 106 ASN A CA 1
ATOM 754 C C . ASN A 1 106 ? -6.375 5.131 15.341 1.00 84.56 106 ASN A C 1
ATOM 756 O O . ASN A 1 106 ? -5.212 4.920 15.006 1.00 84.56 106 ASN A O 1
ATOM 760 N N . GLU A 1 107 ? -7.242 5.686 14.494 1.00 88.00 107 GLU A N 1
ATOM 761 C CA . GLU A 1 107 ? -6.893 6.035 13.111 1.00 88.00 107 GLU A CA 1
ATOM 762 C C . GLU A 1 107 ? -5.690 6.985 12.987 1.00 88.00 107 GLU A C 1
ATOM 764 O O . GLU A 1 107 ? -4.972 6.946 11.985 1.00 88.00 107 GLU A O 1
ATOM 769 N N . GLN A 1 108 ? -5.417 7.800 14.016 1.00 86.25 108 GLN A N 1
ATOM 770 C CA . GLN A 1 108 ? -4.253 8.689 14.050 1.00 86.25 108 GLN A CA 1
ATOM 771 C C . GLN A 1 108 ? -2.932 7.916 14.041 1.00 86.25 108 GLN A C 1
ATOM 773 O O . GLN A 1 108 ? -1.917 8.456 13.602 1.00 86.25 108 GLN A O 1
ATOM 778 N N . SER A 1 109 ? -2.936 6.647 14.453 1.00 82.38 109 SER A N 1
ATOM 779 C CA . SER A 1 109 ? -1.767 5.768 14.403 1.00 82.38 109 SER A CA 1
ATOM 780 C C . SER A 1 109 ? -1.273 5.548 12.975 1.00 82.38 109 SER A C 1
ATOM 782 O O . SER A 1 109 ? -0.067 5.450 12.769 1.00 82.38 109 SER A O 1
ATOM 784 N N . ALA A 1 110 ? -2.153 5.604 11.965 1.00 83.25 110 ALA A N 1
ATOM 785 C CA . ALA A 1 110 ? -1.738 5.583 10.558 1.00 83.25 110 ALA A CA 1
ATOM 786 C C . ALA A 1 110 ? -0.846 6.785 10.183 1.00 83.25 110 ALA A C 1
ATOM 788 O O . ALA A 1 110 ? -0.019 6.686 9.279 1.00 83.25 110 ALA A O 1
ATOM 789 N N . TYR A 1 111 ? -1.008 7.913 10.882 1.00 77.12 111 TYR A N 1
ATOM 790 C CA . TYR A 1 111 ? -0.303 9.178 10.647 1.00 77.12 111 TYR A CA 1
ATOM 791 C C . TYR A 1 111 ? 0.854 9.422 11.634 1.00 77.12 111 TYR A C 1
ATOM 793 O O . TYR A 1 111 ? 1.588 10.400 11.491 1.00 77.12 111 TYR A O 1
ATOM 801 N N . GLY A 1 112 ? 1.009 8.569 12.652 1.00 67.12 112 GLY A N 1
ATOM 802 C CA . GLY A 1 112 ? 1.966 8.749 13.743 1.00 67.12 112 GLY A CA 1
ATOM 803 C C . GLY A 1 112 ? 3.439 8.759 13.306 1.00 67.12 112 GLY A C 1
ATOM 804 O O . GLY A 1 112 ? 3.818 8.194 12.280 1.00 67.12 112 GLY A O 1
ATOM 805 N N . LEU A 1 113 ? 4.291 9.385 14.130 1.00 43.78 113 LEU A N 1
ATOM 806 C CA . LEU A 1 113 ? 5.703 9.700 13.839 1.00 43.78 113 LEU A CA 1
ATOM 807 C C . LEU A 1 113 ? 6.592 8.481 13.527 1.00 43.78 113 LEU A C 1
ATOM 809 O O . LEU A 1 113 ? 7.487 8.599 12.692 1.00 43.78 113 LEU A O 1
ATOM 813 N N . CYS A 1 114 ? 6.343 7.317 14.142 1.00 48.72 114 CYS A N 1
ATOM 814 C CA . CYS A 1 114 ? 7.067 6.081 13.808 1.00 48.72 114 CYS A CA 1
ATOM 815 C C . CYS A 1 114 ? 6.711 5.550 12.414 1.00 48.72 114 CYS A C 1
ATOM 817 O O . CYS A 1 114 ? 7.537 4.887 11.797 1.00 48.72 114 CYS A O 1
ATOM 819 N N . HIS A 1 115 ? 5.523 5.879 11.899 1.00 57.69 115 HIS A N 1
ATOM 820 C CA . HIS A 1 115 ? 5.082 5.447 10.579 1.00 57.69 115 HIS A CA 1
ATOM 821 C C . HIS A 1 115 ? 5.448 6.458 9.519 1.00 57.69 115 HIS A C 1
ATOM 823 O O . HIS A 1 115 ? 5.959 6.040 8.502 1.00 57.69 115 HIS A O 1
ATOM 829 N N . LEU A 1 116 ? 5.306 7.769 9.724 1.00 66.62 116 LEU A N 1
ATOM 830 C CA . LEU A 1 116 ? 5.530 8.720 8.626 1.00 66.62 116 LEU A CA 1
ATOM 831 C C . LEU A 1 116 ? 6.967 8.676 8.067 1.00 66.62 116 LEU A C 1
ATOM 833 O O . LEU A 1 116 ? 7.147 8.673 6.849 1.00 66.62 116 LEU A O 1
ATOM 837 N N . GLY A 1 117 ? 7.978 8.565 8.940 1.00 71.38 117 GLY A N 1
ATOM 838 C CA . GLY A 1 117 ? 9.383 8.437 8.532 1.00 71.38 117 GLY A CA 1
ATOM 839 C C . GLY A 1 117 ? 9.672 7.123 7.801 1.00 71.38 117 GLY A C 1
ATOM 840 O O . GLY A 1 117 ? 10.220 7.125 6.699 1.00 71.38 117 GLY A O 1
ATOM 841 N N . ASP A 1 118 ? 9.232 6.001 8.369 1.00 74.50 118 ASP A N 1
ATOM 842 C CA . ASP A 1 118 ? 9.398 4.670 7.781 1.00 74.50 118 ASP A CA 1
ATOM 843 C C . ASP A 1 118 ? 8.579 4.477 6.500 1.00 74.50 118 ASP A C 1
ATOM 845 O O . ASP A 1 118 ? 9.005 3.786 5.575 1.00 74.50 118 ASP A O 1
ATOM 849 N N . TYR A 1 119 ? 7.402 5.085 6.432 1.00 78.81 119 TYR A N 1
ATOM 850 C CA . TYR A 1 119 ? 6.482 5.058 5.303 1.00 78.81 119 TYR A CA 1
ATOM 851 C C . TYR A 1 119 ? 7.058 5.873 4.150 1.00 78.81 119 TYR A C 1
ATOM 853 O O . TYR A 1 119 ? 7.173 5.360 3.037 1.00 78.81 119 TYR A O 1
ATOM 861 N N . GLN A 1 120 ? 7.549 7.088 4.421 1.00 83.69 120 GLN A N 1
ATOM 862 C CA . GLN A 1 120 ? 8.266 7.890 3.432 1.00 83.69 120 GLN A CA 1
ATOM 863 C C . GLN A 1 120 ? 9.533 7.171 2.950 1.00 83.69 120 GLN A C 1
ATOM 865 O O . GLN A 1 120 ? 9.763 7.072 1.743 1.00 83.69 120 GLN A O 1
ATOM 870 N N . ALA A 1 121 ? 10.327 6.604 3.864 1.00 84.31 121 ALA A N 1
ATOM 871 C CA . ALA A 1 121 ? 11.493 5.808 3.501 1.00 84.31 121 ALA A CA 1
ATOM 872 C C . ALA A 1 121 ? 11.093 4.605 2.634 1.00 84.31 121 ALA A C 1
ATOM 874 O O . ALA A 1 121 ? 11.715 4.349 1.611 1.00 84.31 121 ALA A O 1
ATOM 875 N N . THR A 1 122 ? 10.013 3.901 2.959 1.00 85.00 122 THR A N 1
ATOM 876 C CA . THR A 1 122 ? 9.561 2.739 2.181 1.00 85.00 122 THR A CA 1
ATOM 877 C C . THR A 1 122 ? 9.094 3.127 0.773 1.00 85.00 122 THR A C 1
ATOM 879 O O . THR A 1 122 ? 9.384 2.400 -0.178 1.00 85.00 122 THR A O 1
ATOM 882 N N . VAL A 1 123 ? 8.420 4.272 0.621 1.00 89.44 123 VAL A N 1
ATOM 883 C CA . VAL A 1 123 ? 7.849 4.763 -0.649 1.00 89.44 123 VAL A CA 1
ATOM 884 C C . VAL A 1 123 ? 8.897 5.406 -1.568 1.00 89.44 123 VAL A C 1
ATOM 886 O O . VAL A 1 123 ? 8.827 5.258 -2.794 1.00 89.44 123 VAL A O 1
ATOM 889 N N . PHE A 1 124 ? 9.879 6.115 -1.007 1.00 90.00 124 PHE A N 1
ATOM 890 C CA . PHE A 1 124 ? 10.837 6.915 -1.780 1.00 90.00 124 PHE A CA 1
ATOM 891 C C . PHE A 1 124 ? 12.271 6.379 -1.758 1.00 90.00 124 PHE A C 1
ATOM 893 O O . PHE A 1 124 ? 13.034 6.689 -2.670 1.00 90.00 124 PHE A O 1
ATOM 900 N N . SER A 1 125 ? 12.666 5.573 -0.766 1.00 90.12 125 SER A N 1
ATOM 901 C CA . SER A 1 125 ? 14.057 5.121 -0.659 1.00 90.12 125 SER A CA 1
ATOM 902 C C . SER A 1 125 ? 14.419 4.160 -1.787 1.00 90.12 125 SER A C 1
ATOM 904 O O . SER A 1 125 ? 13.718 3.157 -1.986 1.00 90.12 125 SER A O 1
ATOM 906 N N . PRO A 1 126 ? 15.570 4.354 -2.456 1.00 87.50 126 PRO A N 1
ATOM 907 C CA . PRO A 1 126 ? 16.067 3.390 -3.425 1.00 87.50 126 PRO A CA 1
ATOM 908 C C . PRO A 1 126 ? 16.337 2.014 -2.796 1.00 87.50 126 PRO A C 1
ATOM 910 O O . PRO A 1 126 ? 16.309 1.015 -3.508 1.00 87.50 126 PRO A O 1
ATOM 913 N N . PHE A 1 127 ? 16.528 1.937 -1.474 1.00 89.31 127 PHE A N 1
ATOM 914 C CA . PHE A 1 127 ? 16.878 0.712 -0.748 1.00 89.31 127 PHE A CA 1
ATOM 915 C C . PHE A 1 127 ? 15.677 -0.109 -0.256 1.00 89.31 127 PHE A C 1
ATOM 917 O O . PHE A 1 127 ? 15.863 -1.235 0.199 1.00 89.31 127 PHE A O 1
ATOM 924 N N . SER A 1 128 ? 14.452 0.412 -0.366 1.00 93.62 128 SER A N 1
ATOM 925 C CA . SER A 1 128 ? 13.232 -0.314 0.012 1.00 93.62 128 SER A CA 1
ATOM 926 C C . SER A 1 128 ? 13.046 -1.558 -0.863 1.00 93.62 128 SER A C 1
ATOM 928 O O . SER A 1 128 ? 12.880 -1.446 -2.079 1.00 93.62 128 SER A O 1
ATOM 930 N N . HIS A 1 129 ? 13.060 -2.753 -0.259 1.00 93.06 129 HIS A N 1
ATOM 931 C CA . HIS A 1 129 ? 12.841 -4.005 -0.994 1.00 93.06 129 HIS A CA 1
ATOM 932 C C . HIS A 1 129 ? 11.449 -4.057 -1.625 1.00 93.06 129 HIS A C 1
ATOM 934 O O . HIS A 1 129 ? 11.325 -4.450 -2.777 1.00 93.06 129 HIS A O 1
ATOM 940 N N . ASN A 1 130 ? 10.420 -3.593 -0.913 1.00 94.25 130 ASN A N 1
ATOM 941 C CA . ASN A 1 130 ? 9.052 -3.550 -1.424 1.00 94.25 130 ASN A CA 1
ATOM 942 C C . ASN A 1 130 ? 8.921 -2.619 -2.638 1.00 94.25 130 ASN A C 1
ATOM 944 O O . ASN A 1 130 ? 8.347 -3.006 -3.652 1.00 94.25 130 ASN A O 1
ATOM 948 N N . ARG A 1 131 ? 9.523 -1.422 -2.578 1.00 97.62 131 ARG A N 1
ATOM 949 C CA . ARG A 1 131 ? 9.535 -0.487 -3.713 1.00 97.62 131 ARG A CA 1
ATOM 950 C C . ARG A 1 131 ? 10.298 -1.053 -4.904 1.00 97.62 131 ARG A C 1
ATOM 952 O O . ARG A 1 131 ? 9.788 -1.054 -6.015 1.00 97.62 131 ARG A O 1
ATOM 959 N N . ARG A 1 132 ? 11.497 -1.589 -4.682 1.00 97.88 132 ARG A N 1
ATOM 960 C CA . ARG A 1 132 ? 12.277 -2.216 -5.758 1.00 97.88 132 ARG A CA 1
ATOM 961 C C . ARG A 1 132 ? 11.557 -3.408 -6.382 1.00 97.88 132 ARG A C 1
ATOM 963 O O . ARG A 1 132 ? 11.640 -3.590 -7.587 1.00 97.88 132 ARG A O 1
ATOM 970 N N . TYR A 1 133 ? 10.852 -4.196 -5.576 1.00 97.69 133 TYR A N 1
ATOM 971 C CA . TYR A 1 133 ? 10.056 -5.309 -6.073 1.00 97.69 133 TYR A CA 1
ATOM 972 C C . TYR A 1 133 ? 8.911 -4.827 -6.964 1.00 97.69 133 TYR A C 1
ATOM 974 O O . TYR A 1 133 ? 8.767 -5.320 -8.077 1.00 97.69 133 TYR A O 1
ATOM 982 N N . GLY A 1 134 ? 8.143 -3.825 -6.522 1.00 97.81 134 GLY A N 1
ATOM 983 C CA . GLY A 1 134 ? 7.086 -3.238 -7.348 1.00 97.81 134 GLY A CA 1
ATOM 984 C C . GLY A 1 134 ? 7.606 -2.688 -8.680 1.00 97.81 134 GLY A C 1
ATOM 985 O O . GLY A 1 134 ? 6.967 -2.879 -9.707 1.00 97.81 134 GLY A O 1
ATOM 986 N N . GLU A 1 135 ? 8.784 -2.061 -8.678 1.00 98.25 135 GLU A N 1
ATOM 987 C CA . GLU A 1 135 ? 9.451 -1.562 -9.890 1.00 98.25 135 GLU A CA 1
ATOM 988 C C . GLU A 1 135 ? 9.869 -2.711 -10.822 1.00 98.25 135 GLU A C 1
ATOM 990 O O . GLU A 1 135 ? 9.565 -2.684 -12.016 1.00 98.25 135 GLU A O 1
ATOM 995 N N . ALA A 1 136 ? 10.485 -3.759 -10.268 1.00 97.75 136 ALA A N 1
ATOM 996 C CA . ALA A 1 136 ? 10.900 -4.946 -11.012 1.00 97.75 136 ALA A CA 1
ATOM 997 C C . ALA A 1 136 ? 9.712 -5.689 -11.647 1.00 97.75 136 ALA A C 1
ATOM 999 O O . ALA A 1 136 ? 9.814 -6.136 -12.787 1.00 97.75 136 ALA A O 1
ATOM 1000 N N . VAL A 1 137 ? 8.566 -5.767 -10.954 1.00 96.88 137 VAL A N 1
ATOM 1001 C CA . VAL A 1 137 ? 7.328 -6.367 -11.488 1.00 96.88 137 VAL A CA 1
ATOM 1002 C C . VAL A 1 137 ? 6.894 -5.683 -12.783 1.00 96.88 137 VAL A C 1
ATOM 1004 O O . VAL A 1 137 ? 6.556 -6.365 -13.748 1.00 96.88 137 VAL A O 1
ATOM 1007 N N . ILE A 1 138 ? 6.937 -4.350 -12.829 1.00 97.62 138 ILE A N 1
ATOM 1008 C CA . ILE A 1 138 ? 6.556 -3.586 -14.024 1.00 97.62 138 ILE A CA 1
ATOM 1009 C C . ILE A 1 138 ? 7.573 -3.739 -15.147 1.00 97.62 138 ILE A C 1
ATOM 1011 O O . ILE A 1 138 ? 7.194 -3.859 -16.308 1.00 97.62 138 ILE A O 1
ATOM 1015 N N . ARG A 1 139 ? 8.864 -3.744 -14.811 1.00 96.69 139 ARG A N 1
ATOM 1016 C CA . ARG A 1 139 ? 9.940 -3.892 -15.798 1.00 96.69 139 ARG A CA 1
ATOM 1017 C C . ARG A 1 139 ? 10.153 -5.331 -16.264 1.00 96.69 139 ARG A C 1
ATOM 1019 O O . ARG A 1 139 ? 10.997 -5.566 -17.122 1.00 96.69 139 ARG A O 1
ATOM 1026 N N . HIS A 1 140 ? 9.396 -6.283 -15.718 1.00 95.44 140 HIS A N 1
ATOM 1027 C CA . HIS A 1 140 ? 9.577 -7.716 -15.948 1.00 95.44 140 HIS A CA 1
ATOM 1028 C C . HIS A 1 140 ? 10.996 -8.199 -15.598 1.00 95.44 140 HIS A C 1
ATOM 1030 O O . HIS A 1 140 ? 11.556 -9.085 -16.244 1.00 95.44 140 HIS A O 1
ATOM 1036 N N . GLU A 1 141 ? 11.573 -7.611 -14.552 1.00 96.00 141 GLU A N 1
ATOM 1037 C CA . GLU A 1 141 ? 12.896 -7.941 -14.036 1.00 96.00 141 GLU A CA 1
ATOM 1038 C C . GLU A 1 141 ? 12.802 -8.963 -12.897 1.00 96.00 141 GLU A C 1
ATOM 1040 O O . GLU A 1 141 ? 11.832 -9.021 -12.137 1.00 96.00 141 GLU A O 1
ATOM 1045 N N . THR A 1 142 ? 13.847 -9.772 -12.739 1.00 93.06 142 THR A N 1
ATOM 1046 C CA . THR A 1 142 ? 13.956 -10.695 -11.606 1.00 93.06 142 THR A CA 1
ATOM 1047 C C . THR A 1 142 ? 14.306 -9.941 -10.325 1.00 93.06 142 THR A C 1
ATOM 1049 O O . THR A 1 142 ? 15.242 -9.140 -10.315 1.00 93.06 142 THR A O 1
ATOM 1052 N N . PHE A 1 143 ? 13.629 -10.262 -9.223 1.00 92.81 143 PHE A N 1
ATOM 1053 C CA . PHE A 1 143 ? 13.953 -9.759 -7.889 1.00 92.81 143 PHE A CA 1
ATOM 1054 C C . PHE A 1 143 ? 14.177 -10.930 -6.929 1.00 92.81 143 PHE A C 1
ATOM 1056 O O . PHE A 1 143 ? 13.315 -11.791 -6.779 1.00 92.81 143 PHE A O 1
ATOM 1063 N N . ASP A 1 144 ? 15.347 -10.968 -6.298 1.00 87.19 144 ASP A N 1
ATOM 1064 C CA . ASP A 1 144 ? 15.873 -12.109 -5.537 1.00 87.19 144 ASP A CA 1
ATOM 1065 C C . ASP A 1 144 ? 15.718 -11.968 -4.015 1.00 87.19 144 ASP A C 1
ATOM 1067 O O . ASP A 1 144 ? 16.012 -12.897 -3.261 1.00 87.19 144 ASP A O 1
ATOM 1071 N N . LYS A 1 145 ? 15.247 -10.810 -3.544 1.00 86.94 145 LYS A N 1
ATOM 1072 C CA . LYS A 1 145 ? 15.033 -10.541 -2.120 1.00 86.94 145 LYS A CA 1
ATOM 1073 C C . LYS A 1 145 ? 13.570 -10.689 -1.727 1.00 86.94 145 LYS A C 1
ATOM 1075 O O . LYS A 1 145 ? 12.658 -10.576 -2.541 1.00 86.94 145 LYS A O 1
ATOM 1080 N N . LEU A 1 146 ? 13.341 -10.877 -0.431 1.00 83.81 146 LEU A N 1
ATOM 1081 C CA . LEU A 1 146 ? 11.997 -10.886 0.130 1.00 83.81 146 LEU A CA 1
ATOM 1082 C C . LEU A 1 146 ? 11.37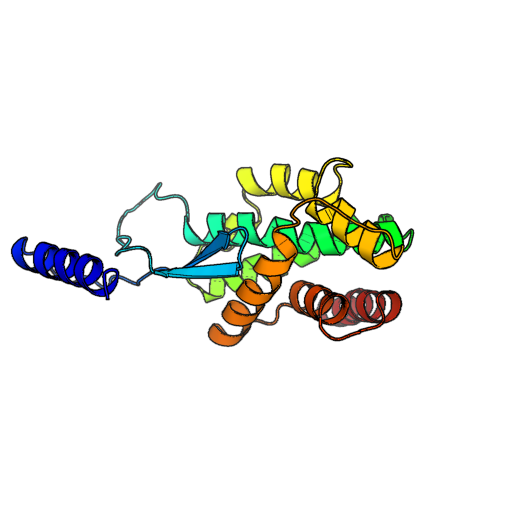9 -9.479 0.075 1.00 83.81 146 LEU A C 1
ATOM 1084 O O . LEU A 1 146 ? 11.926 -8.531 0.643 1.00 83.81 146 LEU A O 1
ATOM 1088 N N . ALA A 1 147 ? 10.216 -9.376 -0.566 1.00 89.56 147 ALA A N 1
ATOM 1089 C CA . ALA A 1 147 ? 9.301 -8.248 -0.449 1.00 89.56 147 ALA A CA 1
ATOM 1090 C C . ALA A 1 147 ? 8.096 -8.681 0.397 1.00 89.56 147 ALA A C 1
ATOM 1092 O O . ALA A 1 147 ? 7.195 -9.368 -0.078 1.00 89.56 147 ALA A O 1
ATOM 1093 N N . GLU A 1 148 ? 8.105 -8.317 1.680 1.00 84.81 148 GLU A N 1
ATOM 1094 C CA . GLU A 1 148 ? 7.073 -8.711 2.651 1.00 84.81 148 GLU A CA 1
ATOM 1095 C C . GLU A 1 148 ? 5.661 -8.294 2.217 1.00 84.81 148 GLU A C 1
ATOM 1097 O O . GLU A 1 148 ? 4.700 -9.024 2.467 1.00 84.81 148 GLU A O 1
ATOM 1102 N N . GLY A 1 149 ? 5.542 -7.170 1.499 1.00 88.06 149 GLY A N 1
ATOM 1103 C CA . GLY A 1 149 ? 4.272 -6.632 1.014 1.00 88.06 149 GLY A CA 1
ATOM 1104 C C . GLY A 1 149 ? 3.475 -7.612 0.146 1.00 88.06 149 GLY A C 1
ATOM 1105 O O . GLY A 1 149 ? 2.248 -7.553 0.147 1.00 88.06 149 GLY A O 1
ATOM 1106 N N . CYS A 1 150 ? 4.145 -8.558 -0.522 1.00 87.06 150 CYS A N 1
ATOM 1107 C CA . CYS A 1 150 ? 3.520 -9.636 -1.294 1.00 87.06 150 CYS A CA 1
ATOM 1108 C C . CYS A 1 150 ? 2.604 -10.516 -0.432 1.00 87.06 150 CYS A C 1
ATOM 1110 O O . CYS A 1 150 ? 1.531 -10.932 -0.856 1.00 87.06 150 CYS A O 1
ATOM 1112 N N . TYR A 1 151 ? 3.003 -10.776 0.810 1.00 84.75 151 TYR A N 1
ATOM 1113 C CA . TYR A 1 151 ? 2.203 -11.552 1.756 1.00 84.75 151 TYR A CA 1
ATOM 1114 C C . TYR A 1 151 ? 1.243 -10.645 2.520 1.00 84.75 151 TYR A C 1
ATOM 1116 O O . TYR A 1 151 ? 0.084 -11.000 2.738 1.00 84.75 151 TYR A O 1
ATOM 1124 N N . THR A 1 152 ? 1.707 -9.448 2.887 1.00 86.12 152 THR A N 1
ATOM 1125 C CA . THR A 1 152 ? 0.909 -8.481 3.639 1.00 86.12 152 THR A CA 1
ATOM 1126 C C . THR A 1 152 ? -0.356 -8.059 2.896 1.00 86.12 152 THR A C 1
ATOM 1128 O O . THR A 1 152 ? -1.391 -7.887 3.533 1.00 86.12 152 THR A O 1
ATOM 1131 N N . VAL A 1 153 ? -0.318 -7.927 1.565 1.00 91.38 153 VAL A N 1
ATOM 1132 C CA . VAL A 1 153 ? -1.488 -7.485 0.789 1.00 91.38 153 VAL A CA 1
ATOM 1133 C C . VAL A 1 153 ? -2.676 -8.439 0.931 1.00 91.38 153 VAL A C 1
ATOM 1135 O O . VAL A 1 153 ? -3.799 -7.986 1.141 1.00 91.38 153 VAL A O 1
ATOM 1138 N N . LYS A 1 154 ? -2.432 -9.755 0.933 1.00 88.38 154 LYS A N 1
ATOM 1139 C CA . LYS A 1 154 ? -3.479 -10.767 1.132 1.00 88.38 154 LYS A CA 1
ATOM 1140 C C . LYS A 1 154 ? -4.085 -10.682 2.535 1.00 88.38 154 LYS A C 1
ATOM 1142 O O . LYS A 1 154 ? -5.299 -10.787 2.678 1.00 88.38 154 LYS A O 1
ATOM 1147 N N . ALA A 1 155 ? -3.258 -10.443 3.552 1.00 84.81 155 ALA A N 1
ATOM 1148 C CA . ALA A 1 155 ? -3.713 -10.282 4.931 1.00 84.81 155 ALA A CA 1
ATOM 1149 C C . ALA A 1 155 ? -4.567 -9.022 5.121 1.00 84.81 155 ALA A C 1
ATOM 1151 O O . ALA A 1 155 ? -5.620 -9.075 5.750 1.00 84.81 155 ALA A O 1
ATOM 1152 N N . LEU A 1 156 ? -4.134 -7.893 4.551 1.00 87.06 156 LEU A N 1
ATOM 1153 C CA . LEU A 1 156 ? -4.891 -6.645 4.617 1.00 87.06 156 LEU A CA 1
ATOM 1154 C C . LEU A 1 156 ? -6.234 -6.772 3.907 1.00 87.06 156 LEU A C 1
ATOM 1156 O O . LEU A 1 156 ? -7.230 -6.306 4.442 1.00 87.06 156 LEU A O 1
ATOM 1160 N N . LEU A 1 157 ? -6.288 -7.436 2.750 1.00 91.75 157 LEU A N 1
ATOM 1161 C CA . LEU A 1 157 ? -7.550 -7.684 2.052 1.00 91.75 157 LEU A CA 1
ATOM 1162 C C . LEU A 1 157 ? -8.493 -8.600 2.838 1.00 91.75 157 LEU A C 1
ATOM 1164 O O . LEU A 1 157 ? -9.692 -8.338 2.866 1.00 91.75 157 LEU A O 1
ATOM 1168 N N . ASP A 1 158 ? -7.973 -9.631 3.510 1.00 88.56 158 ASP A N 1
ATOM 1169 C CA . ASP A 1 158 ? -8.780 -10.463 4.412 1.00 88.56 158 ASP A CA 1
ATOM 1170 C C . ASP A 1 158 ? -9.366 -9.631 5.563 1.00 88.56 158 ASP A C 1
ATOM 1172 O O . ASP A 1 158 ? -10.567 -9.693 5.822 1.00 88.56 158 ASP A O 1
ATOM 1176 N N . LEU A 1 159 ? -8.554 -8.779 6.198 1.00 85.44 159 LEU A N 1
ATOM 1177 C CA . LEU A 1 159 ? -9.030 -7.848 7.225 1.00 85.44 159 LEU A CA 1
ATOM 1178 C C . LEU A 1 159 ? -10.062 -6.859 6.664 1.00 85.44 159 LEU A C 1
ATOM 1180 O O . LEU A 1 159 ? -11.125 -6.692 7.253 1.00 85.44 159 LEU A O 1
ATOM 1184 N N . GLY A 1 160 ? -9.801 -6.254 5.505 1.00 89.62 160 GLY A N 1
ATOM 1185 C CA . GLY A 1 160 ? -10.741 -5.354 4.835 1.00 89.62 160 GLY A CA 1
ATOM 1186 C C . GLY A 1 160 ? -12.101 -6.012 4.608 1.00 89.62 160 GLY A C 1
ATOM 1187 O O . GLY A 1 160 ? -13.125 -5.426 4.940 1.00 89.62 160 GLY A O 1
ATOM 1188 N N . ASN A 1 161 ? -12.120 -7.267 4.154 1.00 92.25 161 ASN A N 1
ATOM 1189 C CA . ASN A 1 161 ? -13.359 -8.025 3.976 1.00 92.25 161 ASN A CA 1
ATOM 1190 C C . ASN A 1 161 ? -14.077 -8.316 5.303 1.00 92.25 161 ASN A C 1
ATOM 1192 O O . ASN A 1 161 ? -15.299 -8.210 5.371 1.00 92.25 161 ASN A O 1
ATOM 1196 N N . ARG A 1 162 ? -13.345 -8.684 6.363 1.00 89.19 162 ARG A N 1
ATOM 1197 C CA . ARG A 1 162 ? -13.936 -8.982 7.684 1.00 89.19 162 ARG A CA 1
ATOM 1198 C C . ARG A 1 162 ? -14.570 -7.761 8.340 1.00 89.19 162 ARG A C 1
ATOM 1200 O O . ARG A 1 162 ? -15.584 -7.901 9.019 1.00 89.19 162 ARG A O 1
ATOM 1207 N N . TYR A 1 163 ? -13.954 -6.598 8.161 1.00 90.00 163 TYR A N 1
ATOM 1208 C C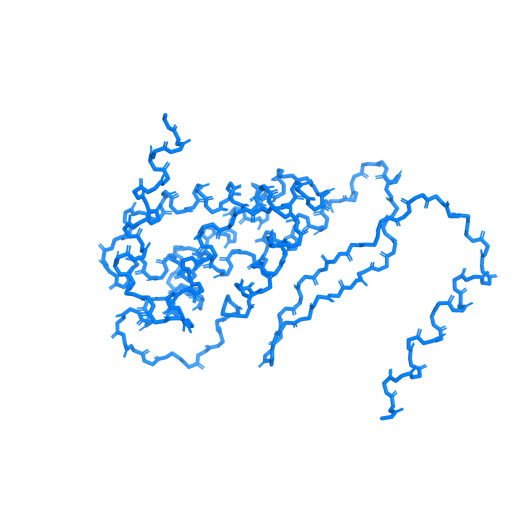A . TYR A 1 163 ? -14.367 -5.343 8.787 1.00 90.00 163 TYR A CA 1
ATOM 1209 C C . TYR A 1 163 ? -15.172 -4.431 7.846 1.00 90.00 163 TYR A C 1
ATOM 1211 O O . TYR A 1 163 ? -15.450 -3.293 8.211 1.00 90.00 163 TYR A O 1
ATOM 1219 N N . ASP A 1 164 ? -15.555 -4.924 6.662 1.00 94.00 164 ASP A N 1
ATOM 1220 C CA . ASP A 1 164 ? -16.317 -4.191 5.638 1.00 94.00 164 ASP A CA 1
ATOM 1221 C C . ASP A 1 164 ? -15.670 -2.846 5.237 1.00 94.00 164 ASP A C 1
ATOM 1223 O O . ASP A 1 164 ? -16.311 -1.799 5.132 1.00 94.00 164 ASP A O 1
ATOM 1227 N N . VAL A 1 165 ? -14.349 -2.864 5.027 1.00 94.12 165 VAL A N 1
ATOM 1228 C CA . VAL A 1 165 ? -13.556 -1.700 4.613 1.00 94.12 165 VAL A CA 1
ATOM 1229 C C . VAL A 1 165 ? -12.978 -1.921 3.221 1.00 94.12 165 VAL A C 1
ATOM 1231 O O . VAL A 1 165 ? -12.148 -2.802 3.000 1.00 94.12 165 VAL A O 1
ATOM 1234 N N . GLU A 1 166 ? -13.344 -1.047 2.278 1.00 95.12 166 GLU A N 1
ATOM 1235 C CA . GLU A 1 166 ? -12.691 -1.005 0.969 1.00 95.12 166 GLU A CA 1
ATOM 1236 C C . GLU A 1 166 ? -11.216 -0.585 1.113 1.00 95.12 166 GLU A C 1
ATOM 1238 O O . GLU A 1 166 ? -10.908 0.516 1.602 1.00 95.12 166 GLU A O 1
ATOM 1243 N N . LEU A 1 167 ? -10.325 -1.415 0.559 1.00 95.94 167 LEU A N 1
ATOM 1244 C CA . LEU A 1 167 ? -8.885 -1.166 0.446 1.00 95.94 167 LEU A CA 1
ATOM 1245 C C . LEU A 1 167 ? -8.432 -1.085 -1.030 1.00 95.94 167 LEU A C 1
ATOM 1247 O O . LEU A 1 167 ? -7.819 -2.028 -1.536 1.00 95.94 167 LEU A O 1
ATOM 1251 N N . PRO A 1 168 ? -8.774 -0.010 -1.775 1.00 96.88 168 PRO A N 1
ATOM 1252 C CA . PRO A 1 168 ? -8.502 0.078 -3.211 1.00 96.88 168 PRO A CA 1
ATOM 1253 C C . PRO A 1 168 ? -7.031 -0.069 -3.605 1.00 96.88 168 PRO A C 1
ATOM 1255 O O . PRO A 1 168 ? -6.745 -0.683 -4.634 1.00 96.88 168 PRO A O 1
ATOM 1258 N N . ILE A 1 169 ? -6.097 0.486 -2.831 1.00 97.06 169 ILE A N 1
ATOM 1259 C CA . ILE A 1 169 ? -4.665 0.385 -3.125 1.00 97.06 169 ILE A CA 1
ATOM 1260 C C . ILE A 1 169 ? -4.207 -1.054 -2.911 1.00 97.06 169 ILE A C 1
ATOM 1262 O O . ILE A 1 169 ? -3.568 -1.620 -3.799 1.00 97.06 169 ILE A O 1
ATOM 1266 N N . CYS A 1 170 ? -4.588 -1.673 -1.790 1.00 96.88 170 CYS A N 1
ATOM 1267 C CA . CYS A 1 170 ? -4.272 -3.079 -1.537 1.00 96.88 170 CYS A CA 1
ATOM 1268 C C . CYS A 1 170 ? -4.864 -3.984 -2.628 1.00 96.88 170 CYS A C 1
ATOM 1270 O O . CYS A 1 170 ? -4.160 -4.827 -3.174 1.00 96.88 170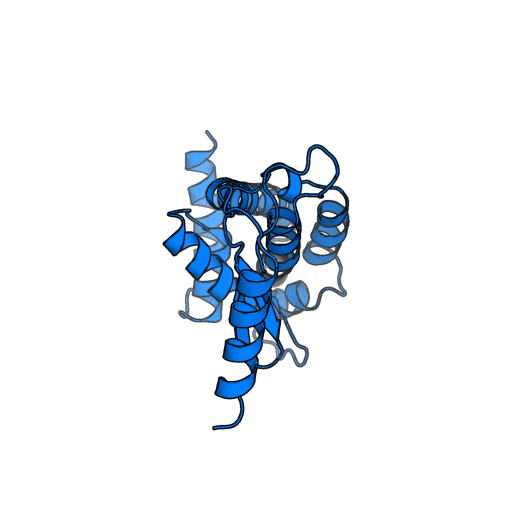 CYS A O 1
ATOM 1272 N N . ALA A 1 171 ? -6.121 -3.75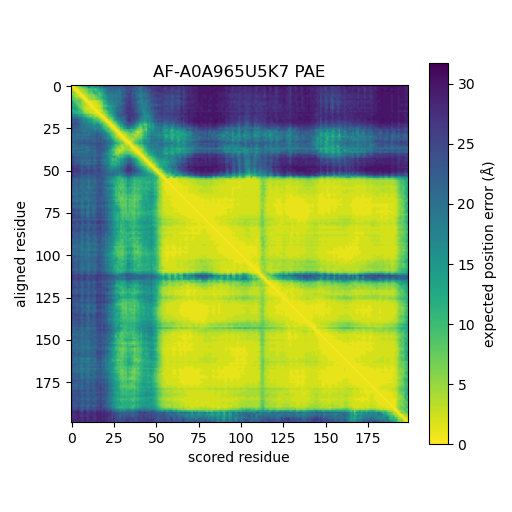7 -3.016 1.00 97.94 171 ALA A N 1
ATOM 1273 C CA . ALA A 1 171 ? -6.792 -4.521 -4.068 1.00 97.94 171 ALA A CA 1
ATOM 1274 C C . ALA A 1 171 ? -6.117 -4.345 -5.436 1.00 97.94 171 ALA A C 1
ATOM 1276 O O . ALA A 1 171 ? -6.006 -5.302 -6.196 1.00 97.94 171 ALA A O 1
ATOM 1277 N N . THR A 1 172 ? -5.625 -3.142 -5.740 1.00 98.06 172 THR A N 1
ATOM 1278 C CA . THR A 1 172 ? -4.890 -2.862 -6.983 1.00 98.06 172 THR A CA 1
ATOM 1279 C C . THR A 1 172 ? -3.562 -3.613 -7.017 1.00 98.06 172 THR A C 1
ATOM 1281 O O . THR A 1 172 ? -3.259 -4.274 -8.008 1.00 98.06 172 THR A O 1
ATOM 1284 N N . VAL A 1 173 ? -2.788 -3.554 -5.927 1.00 98.19 173 VAL A N 1
ATOM 1285 C CA . VAL A 1 173 ? -1.526 -4.302 -5.807 1.00 98.19 173 VAL A CA 1
ATOM 1286 C C . VAL A 1 173 ? -1.782 -5.799 -5.961 1.00 98.19 173 VAL A C 1
ATOM 1288 O O . VAL A 1 173 ? -1.105 -6.464 -6.739 1.00 98.19 173 VAL A O 1
ATOM 1291 N N . ASP A 1 174 ? -2.795 -6.321 -5.276 1.00 98.06 174 ASP A N 1
ATOM 1292 C CA . ASP A 1 174 ? -3.167 -7.731 -5.335 1.00 98.06 174 ASP A CA 1
ATOM 1293 C C . ASP A 1 174 ? -3.571 -8.186 -6.741 1.00 98.06 174 ASP A C 1
ATOM 1295 O O . ASP A 1 174 ? -3.120 -9.227 -7.224 1.00 98.06 174 ASP A O 1
ATOM 1299 N N . ALA A 1 175 ? -4.381 -7.373 -7.424 1.00 97.94 175 ALA A N 1
ATOM 1300 C CA . ALA A 1 175 ? -4.853 -7.655 -8.770 1.00 97.94 175 ALA A CA 1
ATOM 1301 C C . ALA A 1 175 ? -3.697 -7.750 -9.775 1.00 97.94 175 ALA A C 1
ATOM 1303 O O . ALA A 1 175 ? -3.676 -8.653 -10.616 1.00 97.94 175 ALA A O 1
ATOM 1304 N N . VAL A 1 176 ? -2.719 -6.849 -9.664 1.00 97.50 176 VAL A N 1
ATOM 1305 C CA . VAL A 1 176 ? -1.529 -6.845 -10.521 1.00 97.50 176 VAL A CA 1
ATOM 1306 C C . VAL A 1 176 ? -0.619 -8.033 -10.210 1.00 97.50 176 VAL A C 1
ATOM 1308 O O . VAL A 1 176 ? -0.180 -8.719 -11.128 1.00 97.50 176 VAL A O 1
ATOM 1311 N N . LEU A 1 177 ? -0.352 -8.309 -8.930 1.00 95.44 177 LEU A N 1
ATOM 1312 C CA . LEU A 1 177 ? 0.580 -9.369 -8.536 1.00 95.44 177 LEU A CA 1
ATOM 1313 C C . LEU A 1 177 ? 0.039 -10.780 -8.787 1.00 95.44 177 LEU A C 1
ATOM 1315 O O . LEU A 1 177 ? 0.810 -11.677 -9.123 1.00 95.44 177 LEU A O 1
ATOM 1319 N N . TYR A 1 178 ? -1.265 -10.993 -8.595 1.00 95.44 178 TYR A N 1
ATOM 1320 C CA . TYR A 1 178 ? -1.821 -12.346 -8.480 1.00 95.44 178 TYR A CA 1
ATOM 1321 C C . TYR A 1 178 ? -2.990 -12.643 -9.414 1.00 95.44 178 TYR A C 1
ATOM 1323 O O . TYR A 1 178 ? -3.333 -13.812 -9.587 1.00 95.44 178 TYR A O 1
ATOM 1331 N N . HIS A 1 179 ? -3.603 -11.624 -10.016 1.00 95.81 179 HIS A N 1
ATOM 1332 C CA . HIS A 1 179 ? -4.802 -11.794 -10.843 1.00 95.81 179 HIS A CA 1
ATOM 1333 C C . HIS A 1 179 ? -4.612 -11.337 -12.294 1.00 95.81 179 HIS A C 1
ATOM 1335 O O . HIS A 1 179 ? -5.575 -11.303 -13.055 1.00 95.81 179 HIS A O 1
ATOM 1341 N N . GLY A 1 180 ? -3.373 -11.030 -12.696 1.00 93.62 180 GLY A N 1
ATOM 1342 C CA . GLY A 1 180 ? -3.028 -10.710 -14.081 1.00 93.62 180 GLY A CA 1
ATOM 1343 C C . GLY A 1 180 ? -3.597 -9.379 -14.576 1.00 93.62 180 GLY A C 1
ATOM 1344 O O . GLY A 1 180 ? -3.716 -9.189 -15.785 1.00 93.62 180 GLY A O 1
ATOM 1345 N N . ALA A 1 181 ? -3.968 -8.466 -13.673 1.00 96.31 181 ALA A N 1
ATOM 1346 C CA . ALA A 1 181 ? -4.429 -7.142 -14.070 1.00 96.31 181 ALA A CA 1
ATOM 1347 C C . ALA A 1 181 ? -3.299 -6.358 -14.752 1.00 96.31 181 ALA A C 1
ATOM 1349 O O . ALA A 1 181 ? -2.158 -6.362 -14.283 1.00 96.31 181 ALA A O 1
ATOM 1350 N N . HIS A 1 182 ? -3.622 -5.648 -15.837 1.00 96.38 182 HIS A N 1
ATOM 1351 C CA . HIS A 1 182 ? -2.645 -4.814 -16.527 1.00 96.38 182 HIS A CA 1
ATOM 1352 C C . HIS A 1 182 ? -2.239 -3.630 -15.623 1.00 96.38 182 HIS A C 1
ATOM 1354 O O . HIS A 1 182 ? -3.106 -2.830 -15.257 1.00 96.38 182 HIS A O 1
ATOM 1360 N N . PRO A 1 183 ? -0.950 -3.471 -15.256 1.00 93.75 183 PRO A N 1
ATOM 1361 C CA . PRO A 1 183 ? -0.562 -2.530 -14.206 1.00 93.75 183 PRO A CA 1
ATOM 1362 C C . PRO A 1 183 ? -0.920 -1.074 -14.497 1.00 93.75 183 PRO A C 1
ATOM 1364 O O . PRO A 1 183 ? -1.376 -0.360 -13.605 1.00 93.75 183 PRO A O 1
ATOM 1367 N N . MET A 1 184 ? -0.740 -0.639 -15.748 1.00 93.31 184 MET A N 1
ATOM 1368 C CA . MET A 1 184 ? -1.049 0.733 -16.151 1.00 93.31 184 MET A CA 1
ATOM 1369 C C . MET A 1 184 ? -2.544 1.027 -16.010 1.00 93.31 184 MET A C 1
ATOM 1371 O O . MET A 1 184 ? -2.909 2.052 -15.447 1.00 93.31 184 MET A O 1
ATOM 1375 N N . GLU A 1 185 ? -3.402 0.102 -16.446 1.00 94.94 185 GLU A N 1
ATOM 1376 C CA . GLU A 1 185 ? -4.857 0.272 -16.374 1.00 94.94 185 GLU A CA 1
ATOM 1377 C C . GLU A 1 185 ? -5.347 0.237 -14.925 1.00 94.94 185 GLU A C 1
ATOM 1379 O O . GLU A 1 185 ? -6.177 1.052 -14.526 1.00 94.94 185 GLU A O 1
ATOM 1384 N N . ALA A 1 186 ? -4.801 -0.678 -14.119 1.00 94.88 186 ALA A N 1
ATOM 1385 C CA . ALA A 1 186 ? -5.166 -0.829 -12.718 1.00 94.88 186 ALA A CA 1
ATOM 1386 C C . ALA A 1 186 ? -4.792 0.419 -11.897 1.00 94.88 186 ALA A C 1
ATOM 1388 O O . ALA A 1 186 ? -5.613 0.937 -11.135 1.00 94.88 186 ALA A O 1
ATOM 1389 N N . LEU A 1 187 ? -3.580 0.951 -12.094 1.00 93.06 187 LEU A N 1
ATOM 1390 C CA . LEU A 1 187 ? -3.140 2.184 -11.441 1.00 93.06 187 LEU A CA 1
ATOM 1391 C C . LEU A 1 187 ? -3.900 3.410 -11.968 1.00 93.06 187 LEU A C 1
ATOM 1393 O O . LEU A 1 187 ? -4.315 4.249 -11.170 1.00 93.06 187 LEU A O 1
ATOM 1397 N N . ASP A 1 188 ? -4.169 3.506 -13.271 1.00 91.88 188 ASP A N 1
ATOM 1398 C CA . ASP A 1 188 ? -4.978 4.599 -13.826 1.00 91.88 188 ASP A CA 1
ATOM 1399 C C . ASP A 1 188 ? -6.397 4.605 -13.252 1.00 91.88 188 ASP A C 1
ATOM 1401 O O . ASP A 1 188 ? -6.896 5.653 -12.823 1.00 91.88 188 ASP A O 1
ATOM 1405 N N . ALA A 1 189 ? -7.032 3.436 -13.152 1.00 91.12 189 ALA A N 1
ATOM 1406 C CA . ALA A 1 189 ? -8.336 3.289 -12.517 1.00 91.12 189 ALA A CA 1
ATOM 1407 C C . ALA A 1 189 ? -8.305 3.703 -11.037 1.00 91.12 189 ALA A C 1
ATOM 1409 O O . ALA A 1 189 ? -9.204 4.420 -10.587 1.00 91.12 189 ALA A O 1
ATOM 1410 N N . LEU A 1 190 ? -7.261 3.317 -10.293 1.00 90.88 190 LEU A N 1
ATOM 1411 C CA . LEU A 1 190 ? -7.067 3.704 -8.895 1.00 90.88 190 LEU A CA 1
ATOM 1412 C C . LEU A 1 190 ? -7.027 5.232 -8.735 1.00 90.88 190 LEU A C 1
ATOM 1414 O O . LEU A 1 190 ? -7.760 5.795 -7.911 1.00 90.88 190 LEU A O 1
ATOM 1418 N N . PHE A 1 191 ? -6.213 5.924 -9.539 1.00 86.81 191 PHE A N 1
ATOM 1419 C CA . PHE A 1 191 ? -6.070 7.374 -9.413 1.00 86.81 191 PHE A CA 1
ATOM 1420 C C . PHE A 1 191 ? -7.279 8.150 -9.952 1.00 86.81 191 PHE A C 1
ATOM 1422 O O . PHE A 1 191 ? -7.626 9.182 -9.368 1.00 86.81 191 PHE A O 1
ATOM 1429 N N . THR A 1 192 ? -7.966 7.623 -10.970 1.00 84.12 192 THR A N 1
ATOM 1430 C CA . THR A 1 192 ? -9.162 8.232 -11.579 1.00 84.12 192 THR A CA 1
ATOM 1431 C C . THR A 1 192 ? -10.415 8.058 -10.718 1.00 84.12 192 THR A C 1
ATOM 1433 O O . THR A 1 192 ? -11.188 9.001 -10.547 1.00 84.12 192 THR A O 1
ATOM 1436 N N . ARG A 1 193 ? -10.627 6.872 -10.126 1.00 69.75 193 ARG A N 1
ATOM 1437 C CA . ARG A 1 193 ? -11.783 6.596 -9.251 1.00 69.75 193 ARG A CA 1
ATOM 1438 C C . ARG A 1 193 ? -11.756 7.462 -7.996 1.00 69.75 193 ARG A C 1
ATOM 1440 O O . ARG A 1 193 ? -12.798 7.941 -7.558 1.00 69.75 193 ARG A O 1
ATOM 1447 N N . SER A 1 194 ? -10.574 7.683 -7.432 1.00 56.75 194 SER A N 1
ATOM 1448 C CA . SER A 1 194 ? -10.428 8.459 -6.202 1.00 56.75 194 SER A CA 1
ATOM 1449 C C . SER A 1 194 ? -10.672 9.959 -6.413 1.00 56.75 194 SER A C 1
ATOM 1451 O O . SER A 1 194 ? -11.225 10.598 -5.526 1.00 56.75 194 SER A O 1
ATOM 1453 N N . LEU A 1 195 ? -10.386 10.511 -7.603 1.00 52.75 195 LEU A N 1
ATOM 1454 C CA . LEU A 1 195 ? -10.748 11.900 -7.936 1.00 52.75 195 LEU A CA 1
ATOM 1455 C C . LEU A 1 195 ? -12.268 12.142 -7.900 1.00 52.75 195 LEU A C 1
ATOM 1457 O O . LEU A 1 195 ? -12.690 13.254 -7.625 1.00 52.75 195 LEU A O 1
ATOM 1461 N N . LYS A 1 196 ? -13.096 11.113 -8.130 1.00 48.59 196 LYS A N 1
ATOM 1462 C CA . LYS A 1 196 ? -14.567 11.226 -8.074 1.00 48.59 196 LYS A CA 1
ATOM 1463 C C . LYS A 1 196 ? -15.172 11.087 -6.671 1.00 48.59 196 LYS A C 1
ATOM 1465 O O . LYS A 1 196 ? -16.353 11.357 -6.516 1.00 48.59 196 LYS A O 1
ATOM 1470 N N . LYS A 1 197 ? -14.418 10.593 -5.680 1.00 49.03 197 LYS A N 1
ATOM 1471 C CA . LYS A 1 197 ? -14.877 10.453 -4.278 1.00 49.03 197 LYS A CA 1
ATOM 1472 C C . LYS A 1 197 ? -14.325 11.560 -3.366 1.00 49.03 197 LYS A C 1
ATOM 1474 O O . LYS A 1 197 ? -14.785 11.685 -2.237 1.00 49.03 197 LYS A O 1
ATOM 1479 N N . GLU A 1 198 ? -13.323 12.313 -3.823 1.00 41.19 198 GLU A N 1
ATOM 1480 C CA . GLU A 1 198 ? -12.665 13.386 -3.060 1.00 41.19 198 GLU A CA 1
ATOM 1481 C C . GLU A 1 198 ? -13.201 14.798 -3.385 1.00 41.19 198 GLU A C 1
ATOM 1483 O O . GLU A 1 198 ? -12.812 15.741 -2.698 1.00 41.19 198 GLU A O 1
ATOM 1488 N N . PHE A 1 199 ? -14.110 14.930 -4.364 1.00 35.94 199 PHE A N 1
ATOM 1489 C CA . PHE A 1 199 ? -14.802 16.168 -4.751 1.00 35.94 199 PHE A CA 1
ATOM 1490 C C . PHE A 1 199 ? -16.304 15.937 -4.919 1.00 35.94 199 PHE A C 1
ATOM 1492 O O . PHE A 1 199 ? -16.665 14.880 -5.487 1.00 35.94 199 PHE A O 1
#